Protein AF-A0A4Q3W5Z7-F1 (afdb_monomer)

pLDDT: mean 80.01, std 14.39, range [34.66, 97.81]

Nearest PDB structures (foldseek):
  5yma-assembly1_A  TM=2.406E-01  e=3.227E+00  Thermochaetoides thermophila DSM 1495

Sequence (310 aa):
MPLVKVLGYSYVTLSYRFAGIHWTEITRQVRFTHGTGQVDDPIEVNQILQEILSYLIESFKDVVKENRSIPFLMFVHGIHESSMFISNKVQHDPDAIFDLLPEQDIKDLPGVRRILKLIMEEILIESFDEEIDEQIKTKSLPNKYNVEALEELLYLGIQALQAVDQISKSAIFKKSIAFKSHRKNQLTSFTKSPYFQLIETISEDMATYSTHYYHDANDMLDGALKKTFGINLTEFLSALGMPLGSLIVPKQEYLREIATADMPIEKLELFSSGLTLSYSNKMPIELSFYKMQENNRLVYRPIIEFKDKF

Solvent-accessible surface area (backbone atoms only — not comparable to full-atom values): 17559 Å² total; per-residue (Å²): 123,55,68,46,66,52,96,83,31,52,43,74,48,86,44,73,75,54,44,72,56,56,46,47,50,49,32,50,51,50,36,70,78,74,45,74,46,77,43,53,53,56,67,60,40,50,49,52,39,52,52,49,33,50,52,30,50,52,53,38,51,50,55,47,64,77,55,61,46,71,27,44,50,36,30,46,48,22,38,40,50,28,48,51,55,52,51,52,39,46,75,78,44,41,78,81,38,63,86,66,46,58,70,66,51,63,72,40,43,68,56,50,50,51,37,43,50,51,52,51,56,61,59,35,75,59,72,54,94,73,80,91,45,75,66,41,56,59,62,20,46,96,41,74,67,58,51,52,54,48,32,47,44,48,38,33,40,53,54,32,51,52,33,51,52,48,48,52,48,38,70,75,39,70,54,30,46,33,39,39,29,49,99,90,47,70,58,41,78,47,66,32,83,77,46,47,63,56,54,51,53,52,53,54,51,56,57,55,60,65,66,76,57,52,63,64,51,50,54,52,47,30,52,51,34,33,74,74,70,69,36,45,57,69,58,55,62,58,69,59,75,64,66,77,45,62,64,76,41,55,63,71,57,50,53,58,70,65,57,78,60,99,58,64,65,70,58,53,52,58,57,46,54,66,27,47,44,36,62,90,76,57,71,60,67,74,55,47,64,77,49,74,81,44,87,86,50,67,86,49,84,67,38,47,51,65,54,78,85,126

Mean predicted aligned error: 8.51 Å

Structure (mmCIF, N/CA/C/O backbone):
data_AF-A0A4Q3W5Z7-F1
#
_entry.id   AF-A0A4Q3W5Z7-F1
#
loop_
_atom_site.group_PDB
_atom_site.id
_atom_site.type_symbol
_atom_site.label_atom_id
_atom_site.label_alt_id
_atom_site.label_comp_id
_atom_site.label_asym_id
_atom_site.label_entity_id
_atom_site.label_seq_id
_atom_site.pdbx_PDB_ins_code
_atom_site.Cartn_x
_atom_site.Cartn_y
_atom_site.Cartn_z
_atom_site.occupancy
_atom_site.B_iso_or_equiv
_atom_site.auth_seq_id
_atom_site.auth_comp_id
_atom_site.auth_asym_id
_atom_site.auth_atom_id
_atom_site.pdbx_PDB_model_num
ATOM 1 N N . MET A 1 1 ? 13.320 15.420 6.258 1.00 58.44 1 MET A N 1
ATOM 2 C CA . MET A 1 1 ? 13.035 15.427 4.807 1.00 58.44 1 MET A CA 1
ATOM 3 C C . MET A 1 1 ? 12.451 14.068 4.475 1.00 58.44 1 MET A C 1
ATOM 5 O O . MET A 1 1 ? 13.043 13.100 4.926 1.00 58.44 1 MET A O 1
ATOM 9 N N . PRO A 1 2 ? 11.314 13.995 3.770 1.00 84.81 2 PRO A N 1
ATOM 10 C CA . PRO A 1 2 ? 10.602 12.735 3.552 1.00 84.81 2 PRO A CA 1
ATOM 11 C C . 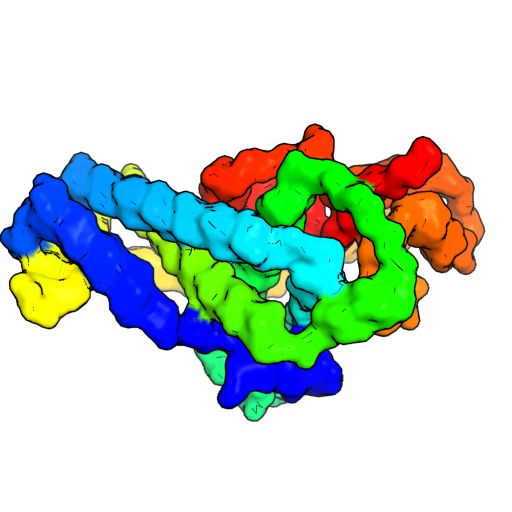PRO A 1 2 ? 11.276 11.806 2.539 1.00 84.81 2 PRO A C 1
ATOM 13 O O . PRO A 1 2 ? 11.054 10.609 2.573 1.00 84.81 2 PRO A O 1
ATOM 16 N N . LEU A 1 3 ? 12.130 12.328 1.657 1.00 91.00 3 LEU A N 1
ATOM 17 C CA . LEU A 1 3 ? 12.976 11.521 0.782 1.00 91.00 3 LEU A CA 1
ATOM 18 C C . LEU A 1 3 ? 14.365 11.361 1.412 1.00 91.00 3 LEU A C 1
ATOM 20 O O . LEU A 1 3 ? 15.022 12.360 1.713 1.00 91.00 3 LEU A O 1
ATOM 24 N N . VAL A 1 4 ? 14.825 10.121 1.552 1.00 91.38 4 VAL A N 1
ATOM 25 C CA . VAL A 1 4 ? 16.143 9.765 2.091 1.00 91.38 4 VAL A CA 1
ATOM 26 C C . VAL A 1 4 ? 16.915 8.870 1.122 1.00 91.38 4 VAL A C 1
ATOM 28 O O . VAL A 1 4 ? 16.348 8.271 0.203 1.00 91.38 4 VAL A O 1
ATOM 31 N N . LYS A 1 5 ? 18.236 8.806 1.313 1.00 91.12 5 LYS A N 1
ATOM 32 C CA . LYS A 1 5 ? 19.129 7.910 0.575 1.00 91.12 5 LYS A CA 1
ATOM 33 C C . LYS A 1 5 ? 19.622 6.802 1.495 1.00 91.12 5 LYS A C 1
ATOM 35 O O . LYS A 1 5 ? 20.316 7.083 2.464 1.00 91.12 5 LYS A O 1
ATOM 40 N N . VAL A 1 6 ? 19.306 5.559 1.151 1.00 86.56 6 VAL A N 1
ATOM 41 C CA . VAL A 1 6 ? 19.709 4.356 1.889 1.00 86.56 6 VAL A CA 1
ATOM 42 C C . VAL A 1 6 ? 20.629 3.556 0.983 1.00 86.56 6 VAL A C 1
ATOM 44 O O . VAL A 1 6 ? 20.184 3.025 -0.030 1.00 86.56 6 VAL A O 1
ATOM 47 N N . LEU A 1 7 ? 21.929 3.537 1.287 1.00 85.56 7 LEU A N 1
ATOM 48 C CA . LEU A 1 7 ? 22.944 2.878 0.448 1.00 85.56 7 LEU A CA 1
ATOM 49 C C . LEU A 1 7 ? 22.900 3.330 -1.033 1.00 85.56 7 LEU A C 1
ATOM 51 O O . LEU A 1 7 ? 23.088 2.537 -1.949 1.00 85.56 7 LEU A O 1
ATOM 55 N N . GLY A 1 8 ? 22.607 4.614 -1.276 1.00 84.00 8 GLY A N 1
ATOM 56 C CA . GLY A 1 8 ? 22.458 5.196 -2.620 1.00 84.00 8 GLY A CA 1
ATOM 57 C C . GLY A 1 8 ? 21.049 5.089 -3.224 1.00 84.00 8 GLY A C 1
ATOM 58 O O . GLY A 1 8 ? 20.716 5.840 -4.149 1.00 84.00 8 GLY A O 1
ATOM 59 N N . TYR A 1 9 ? 20.183 4.248 -2.657 1.00 86.75 9 TYR A N 1
ATOM 60 C CA . TYR A 1 9 ? 18.807 4.040 -3.103 1.00 86.75 9 TYR A CA 1
ATOM 61 C C . TYR A 1 9 ? 17.845 5.078 -2.527 1.00 86.75 9 TYR A C 1
ATOM 63 O O . TYR A 1 9 ? 17.984 5.502 -1.383 1.00 86.75 9 TYR A O 1
ATOM 71 N N . SER A 1 10 ? 16.882 5.524 -3.335 1.00 89.50 10 SER A N 1
ATOM 72 C CA . SER A 1 10 ? 15.870 6.494 -2.904 1.00 89.50 10 SER A CA 1
ATOM 73 C C . SER A 1 10 ? 14.776 5.803 -2.096 1.00 89.50 10 SER A C 1
ATOM 75 O O . SER A 1 10 ? 14.210 4.816 -2.551 1.00 89.50 10 SER A O 1
ATOM 77 N N . TYR A 1 11 ? 14.421 6.357 -0.943 1.00 90.81 11 TYR A N 1
ATOM 78 C CA . TYR A 1 11 ? 13.303 5.877 -0.136 1.00 90.81 11 TYR A CA 1
ATOM 79 C C . TYR A 1 11 ? 12.473 7.056 0.363 1.00 90.81 11 TYR A C 1
ATOM 81 O O . TYR A 1 11 ? 13.036 8.086 0.734 1.00 90.81 11 TYR A O 1
ATOM 89 N N . VAL A 1 12 ? 11.147 6.919 0.349 1.00 91.81 12 VAL A N 1
ATOM 90 C CA . VAL A 1 12 ? 10.237 7.914 0.927 1.00 91.81 12 VAL A CA 1
ATOM 91 C C . VAL A 1 12 ? 9.756 7.396 2.275 1.00 91.81 12 VAL A C 1
ATOM 93 O O . VAL A 1 12 ? 9.100 6.360 2.335 1.00 91.81 12 VAL A O 1
ATOM 96 N N . THR A 1 13 ? 10.114 8.105 3.342 1.00 89.69 13 THR A N 1
ATOM 97 C CA . THR A 1 13 ? 9.739 7.773 4.718 1.00 89.69 13 THR A CA 1
ATOM 98 C C . THR A 1 13 ? 8.267 8.045 4.962 1.00 89.69 13 THR A C 1
ATOM 100 O O . THR A 1 13 ? 7.723 9.039 4.467 1.00 89.69 13 THR A O 1
ATOM 103 N N . LEU A 1 14 ? 7.643 7.218 5.794 1.00 85.69 14 LEU A N 1
ATOM 104 C CA . LEU A 1 14 ? 6.257 7.406 6.195 1.00 85.69 14 LEU A CA 1
ATOM 105 C C . LEU A 1 14 ? 6.065 8.712 6.967 1.00 85.69 14 LEU A C 1
ATOM 107 O O . LEU A 1 14 ? 6.809 9.054 7.885 1.00 85.69 14 LEU A O 1
ATOM 111 N N . SER A 1 15 ? 5.018 9.442 6.593 1.00 85.31 15 SER A N 1
ATOM 112 C CA . SER A 1 15 ? 4.749 10.782 7.097 1.00 85.31 15 SER A CA 1
ATOM 113 C C . SER A 1 15 ? 3.334 10.862 7.643 1.00 85.31 15 SER A C 1
ATOM 115 O O . SER A 1 15 ? 2.352 10.853 6.906 1.00 85.31 15 SER A O 1
ATOM 117 N N . TYR A 1 16 ? 3.216 10.992 8.962 1.00 88.06 16 TYR A N 1
ATOM 118 C CA . TYR A 1 16 ? 1.920 11.107 9.639 1.00 88.06 16 TYR A CA 1
ATOM 119 C C . TYR A 1 16 ? 1.339 12.530 9.592 1.00 88.06 16 TYR A C 1
ATOM 121 O O . TYR A 1 16 ? 0.322 12.805 10.227 1.00 88.06 16 TYR A O 1
ATOM 129 N N . ARG A 1 17 ? 1.944 13.451 8.824 1.00 91.38 17 ARG A N 1
ATOM 130 C CA . ARG A 1 17 ? 1.451 14.834 8.680 1.00 91.38 17 ARG A CA 1
ATOM 131 C C . ARG A 1 17 ? 0.040 14.901 8.086 1.00 91.38 17 ARG A C 1
ATOM 133 O O . ARG A 1 17 ? -0.735 15.781 8.454 1.00 91.38 17 ARG A O 1
ATOM 140 N N . PHE A 1 18 ? -0.319 13.923 7.255 1.00 93.06 18 PHE A N 1
ATOM 141 C CA . PHE A 1 18 ? -1.640 13.798 6.636 1.00 93.06 18 PHE A CA 1
ATOM 142 C C . PHE A 1 18 ? -2.734 13.321 7.605 1.00 93.06 18 PHE A C 1
ATOM 144 O O . PHE A 1 18 ? -3.922 13.478 7.319 1.00 93.06 18 PHE A O 1
ATOM 151 N N . ALA A 1 19 ? -2.374 12.849 8.808 1.00 92.00 19 ALA A N 1
ATOM 152 C CA . ALA A 1 19 ? -3.353 12.507 9.840 1.00 92.00 19 ALA A CA 1
ATOM 153 C C . ALA A 1 19 ? -4.205 13.712 10.262 1.00 92.00 19 ALA A C 1
ATOM 155 O O . ALA A 1 19 ? -5.390 13.562 10.554 1.00 92.00 19 ALA A O 1
ATOM 156 N N . GLY A 1 20 ? -3.638 14.923 10.242 1.00 90.94 20 GLY A N 1
ATOM 157 C CA . GLY A 1 20 ? -4.387 16.148 10.531 1.00 90.94 20 GLY A CA 1
ATOM 158 C C . GLY A 1 20 ? -5.526 16.420 9.541 1.00 90.94 20 GLY A C 1
ATOM 159 O O . GLY A 1 20 ? -6.503 17.066 9.917 1.00 90.94 20 GLY A O 1
ATOM 160 N N . ILE A 1 21 ? -5.425 15.894 8.318 1.00 92.88 21 ILE A N 1
ATOM 161 C CA . ILE A 1 21 ? -6.411 16.058 7.248 1.00 92.88 21 ILE A CA 1
ATOM 162 C C . ILE A 1 21 ? -7.400 14.890 7.302 1.00 92.88 21 ILE A C 1
ATOM 164 O O . ILE A 1 21 ? -8.549 15.057 7.712 1.00 92.88 21 ILE A O 1
ATOM 168 N N . HIS A 1 22 ? -6.937 13.683 6.973 1.00 95.06 22 HIS A N 1
ATOM 169 C CA . HIS A 1 22 ? -7.823 12.536 6.779 1.00 95.06 22 HIS A CA 1
ATOM 170 C C . HIS A 1 22 ? -8.406 12.010 8.087 1.00 95.06 22 HIS A C 1
ATOM 172 O O . HIS A 1 22 ? -9.596 11.719 8.153 1.00 95.06 22 HIS A O 1
ATOM 178 N N . TRP A 1 23 ? -7.610 11.920 9.157 1.00 93.38 23 TRP A N 1
ATOM 179 C CA . TRP A 1 23 ? -8.108 11.367 10.420 1.00 93.38 23 TRP A CA 1
ATOM 180 C C . TRP A 1 23 ? -9.091 12.311 11.119 1.00 93.38 23 TRP A C 1
ATOM 182 O O . TRP A 1 23 ? -10.014 11.872 11.811 1.00 93.38 23 TRP A O 1
ATOM 192 N N . THR A 1 24 ? -8.936 13.619 10.906 1.00 92.88 24 THR A N 1
ATOM 193 C CA . THR A 1 24 ? -9.911 14.628 11.339 1.00 92.88 24 THR A CA 1
ATOM 194 C C . THR A 1 24 ? -11.244 14.446 10.619 1.00 92.88 24 THR A C 1
ATOM 196 O O . THR A 1 24 ? -12.291 14.466 11.269 1.00 92.88 24 THR A O 1
ATOM 199 N N . GLU A 1 25 ? -11.213 14.219 9.308 1.00 94.75 25 GLU A N 1
ATOM 200 C CA . GLU A 1 25 ? -12.413 14.001 8.502 1.00 94.75 25 GLU A CA 1
ATOM 201 C C . GLU A 1 25 ? -13.109 12.678 8.852 1.00 94.75 25 GLU A C 1
ATOM 203 O O . GLU A 1 25 ? -14.303 12.680 9.150 1.00 94.75 25 GLU A O 1
ATOM 208 N N . ILE A 1 26 ? -12.355 11.583 8.974 1.00 95.62 26 ILE A N 1
ATOM 209 C CA . ILE A 1 26 ? -12.849 10.294 9.485 1.00 95.62 26 ILE A CA 1
ATOM 210 C C . ILE A 1 26 ? -13.531 10.477 10.843 1.00 95.62 26 ILE A C 1
ATOM 212 O O . ILE A 1 26 ? -14.664 10.048 11.058 1.00 95.62 26 ILE A O 1
ATOM 216 N N . THR A 1 27 ? -12.863 11.167 11.772 1.00 94.81 27 THR A N 1
ATOM 217 C CA . THR A 1 27 ? -13.419 11.434 13.103 1.00 94.81 27 THR A CA 1
ATOM 218 C C . THR A 1 27 ? -14.734 12.209 13.008 1.00 94.81 27 THR A C 1
ATOM 220 O O . THR A 1 27 ? -15.664 11.941 13.771 1.00 94.81 27 THR A O 1
ATOM 223 N N . ARG A 1 28 ? -14.823 13.186 12.100 1.00 94.00 28 ARG A N 1
ATOM 224 C CA . ARG A 1 28 ? -16.029 13.989 11.880 1.00 94.00 28 ARG A CA 1
ATOM 225 C C . ARG A 1 28 ? -17.177 13.131 11.351 1.00 94.00 28 ARG A C 1
ATOM 227 O O . ARG A 1 28 ? -18.275 13.239 11.893 1.00 94.00 28 ARG A O 1
ATOM 234 N N . GLN A 1 29 ? -16.921 12.290 10.351 1.00 93.81 29 GLN A N 1
ATOM 235 C CA . GLN A 1 29 ? -17.917 11.397 9.752 1.00 93.81 29 GLN A CA 1
ATOM 236 C C . GLN A 1 29 ? -18.442 10.390 10.774 1.00 93.81 29 GLN A C 1
ATOM 238 O O . GLN A 1 29 ? -19.641 10.364 11.042 1.00 93.81 29 GLN A O 1
ATOM 243 N N . VAL A 1 30 ? -17.547 9.679 11.464 1.00 93.69 30 VAL A N 1
ATOM 244 C CA . VAL A 1 30 ? -17.935 8.694 12.484 1.00 93.69 30 VAL A CA 1
ATOM 245 C C . VAL A 1 30 ? -18.744 9.347 13.605 1.00 93.69 30 VAL A C 1
ATOM 247 O O . VAL A 1 30 ? -19.745 8.795 14.047 1.00 93.69 30 VAL A O 1
ATOM 250 N N . ARG A 1 31 ? -18.383 10.558 14.050 1.00 93.19 31 ARG A N 1
ATOM 251 C CA . ARG A 1 31 ? -19.180 11.281 15.059 1.00 93.19 31 ARG A CA 1
ATOM 252 C C . ARG A 1 31 ? -20.552 11.701 14.562 1.00 93.19 31 ARG A C 1
ATOM 254 O O . ARG A 1 31 ? -21.478 11.787 15.364 1.00 93.19 31 ARG A O 1
ATOM 261 N N . PHE A 1 32 ? -20.653 12.060 13.290 1.00 92.94 32 PHE A N 1
ATOM 262 C CA . PHE A 1 32 ? -21.916 12.465 12.699 1.00 92.94 32 PHE A CA 1
ATOM 263 C C . PHE A 1 32 ? -22.878 11.274 12.616 1.00 92.94 32 PHE A C 1
ATOM 265 O O . PHE A 1 32 ? -24.038 11.420 12.990 1.00 92.94 32 PHE A O 1
ATOM 272 N N . THR A 1 33 ? -22.380 10.104 12.210 1.00 94.06 33 THR A N 1
ATOM 273 C CA . THR A 1 33 ? -23.182 8.884 12.039 1.00 94.06 33 THR A CA 1
ATOM 274 C C . THR A 1 33 ? -23.459 8.160 13.363 1.00 94.06 33 THR A C 1
ATOM 276 O O . THR A 1 33 ? -24.598 7.786 13.629 1.00 94.06 33 THR A O 1
ATOM 279 N N . HIS A 1 34 ? -22.445 8.010 14.222 1.00 93.31 34 HIS A N 1
ATOM 280 C CA . HIS A 1 34 ? -22.482 7.164 15.430 1.00 93.31 34 HIS A CA 1
ATOM 281 C C . HIS A 1 34 ? -22.476 7.949 16.752 1.00 93.31 34 HIS A C 1
ATOM 283 O O . HIS A 1 34 ? -22.579 7.386 17.841 1.00 93.31 34 HIS A O 1
ATOM 289 N N . GLY A 1 35 ? -22.351 9.277 16.698 1.00 90.75 35 GLY A N 1
ATOM 290 C CA . GLY A 1 35 ? -22.285 10.123 17.885 1.00 90.75 35 GLY A CA 1
ATOM 291 C C . GLY A 1 35 ? -20.919 10.123 18.583 1.00 90.75 35 GLY A C 1
ATOM 292 O O . GLY A 1 35 ? -19.875 9.776 18.034 1.00 90.75 35 GLY A O 1
ATOM 293 N N . THR A 1 36 ? -20.905 10.600 19.828 1.00 91.62 36 THR A N 1
ATOM 294 C CA . THR A 1 36 ? -19.696 10.655 20.666 1.00 91.62 36 THR A CA 1
ATOM 295 C C . THR A 1 36 ? -19.806 9.669 21.814 1.00 91.62 36 THR A C 1
ATOM 297 O O . THR A 1 36 ? -20.876 9.545 22.401 1.00 91.62 36 THR A O 1
ATOM 300 N N . GLY A 1 37 ? -18.692 9.067 22.217 1.00 91.31 37 GLY A N 1
ATOM 301 C CA . GLY A 1 37 ? -18.661 8.083 23.291 1.00 91.31 37 GLY A CA 1
ATOM 302 C C . GLY A 1 37 ? -17.758 6.910 22.950 1.00 91.31 37 GLY A C 1
ATOM 303 O O . GLY A 1 37 ? -16.857 7.026 22.117 1.00 91.31 37 GLY A O 1
ATOM 304 N N . GLN A 1 38 ? -17.984 5.799 23.641 1.00 94.19 38 GLN A N 1
ATOM 305 C CA . GLN A 1 38 ? -17.362 4.524 23.318 1.00 94.19 38 GLN A CA 1
ATOM 306 C C . GLN A 1 38 ? -18.358 3.673 22.534 1.00 94.19 38 GLN A C 1
ATOM 308 O O . GLN A 1 38 ? -19.506 3.555 22.952 1.00 94.19 38 GLN A O 1
ATOM 313 N N . VAL A 1 39 ? -17.891 3.068 21.447 1.00 94.44 39 VAL A N 1
ATOM 314 C CA . VAL A 1 39 ? -18.642 2.109 20.635 1.00 94.44 39 VAL A CA 1
ATOM 315 C C . VAL A 1 39 ? -17.934 0.767 20.733 1.00 94.44 39 VAL A C 1
ATOM 317 O O . VAL A 1 39 ? -16.751 0.663 20.402 1.00 94.44 39 VAL A O 1
ATOM 320 N N . ASP A 1 40 ? -18.628 -0.251 21.234 1.00 94.06 40 ASP A N 1
ATOM 321 C CA . ASP A 1 40 ? -18.089 -1.607 21.374 1.00 94.06 40 ASP A CA 1
ATOM 322 C C . ASP A 1 40 ? -19.069 -2.722 20.976 1.00 94.06 40 ASP A C 1
ATOM 324 O O . ASP A 1 40 ? -18.745 -3.909 21.121 1.00 94.06 40 ASP A O 1
ATOM 328 N N . ASP A 1 41 ? -20.233 -2.354 20.433 1.00 94.88 41 ASP A N 1
ATOM 329 C CA . ASP A 1 41 ? -21.111 -3.300 19.760 1.00 94.88 41 ASP A CA 1
ATOM 330 C C . ASP A 1 41 ? -20.436 -3.803 18.468 1.00 94.88 41 ASP A C 1
ATOM 332 O O . ASP A 1 41 ? -20.028 -2.988 17.642 1.00 94.88 41 ASP A O 1
ATOM 336 N N . PRO A 1 42 ? -20.295 -5.124 18.251 1.00 93.69 42 PRO A N 1
ATOM 337 C CA . PRO A 1 42 ? -19.583 -5.648 17.087 1.00 93.69 42 PRO A CA 1
ATOM 338 C C . PRO A 1 42 ? -20.156 -5.235 15.730 1.00 93.69 42 PRO A C 1
ATOM 340 O O . PRO A 1 42 ? -19.392 -5.145 14.770 1.00 93.69 42 PRO A O 1
ATOM 343 N N . ILE A 1 43 ? -21.474 -5.032 15.622 1.00 94.38 43 ILE A N 1
ATOM 344 C CA . ILE A 1 43 ? -22.104 -4.640 14.356 1.00 94.38 43 ILE A CA 1
ATOM 345 C C . ILE A 1 43 ? -21.731 -3.191 14.062 1.00 94.38 43 ILE A C 1
ATOM 347 O O . ILE A 1 43 ? -21.254 -2.895 12.968 1.00 94.38 43 ILE A O 1
ATOM 351 N N . GLU A 1 44 ? -21.876 -2.320 15.057 1.00 95.62 44 GLU A N 1
ATOM 352 C CA . GLU A 1 44 ? -21.544 -0.903 14.929 1.00 95.62 44 GLU A CA 1
ATOM 353 C C . GLU A 1 44 ? -20.035 -0.672 14.732 1.00 95.62 44 GLU A C 1
ATOM 355 O O . GLU A 1 44 ? -19.630 0.094 13.863 1.00 95.62 44 GLU A O 1
ATOM 360 N N . VAL A 1 45 ? -19.178 -1.402 15.456 1.00 96.06 45 VAL A N 1
ATOM 361 C CA . VAL A 1 45 ? -17.715 -1.376 15.264 1.00 96.06 45 VAL A CA 1
ATOM 362 C C . VAL A 1 45 ? -17.339 -1.771 13.836 1.00 96.06 45 VAL A C 1
ATOM 364 O O . VAL A 1 45 ? -16.492 -1.119 13.228 1.00 96.06 45 VAL A O 1
ATOM 367 N N . ASN A 1 46 ? -17.957 -2.819 13.284 1.00 94.94 46 ASN A N 1
ATOM 368 C CA . ASN A 1 46 ? -17.684 -3.234 11.911 1.00 94.94 46 ASN A CA 1
ATOM 369 C C . ASN A 1 46 ? -18.192 -2.198 10.896 1.00 94.94 46 ASN A C 1
ATOM 371 O O . ASN A 1 46 ? -17.505 -1.940 9.917 1.00 94.94 46 ASN A O 1
ATOM 375 N N . GLN A 1 47 ? -19.343 -1.561 11.134 1.00 96.12 47 GLN A N 1
ATOM 376 C CA . GLN A 1 47 ? -19.820 -0.454 10.292 1.00 96.12 47 GLN A CA 1
ATOM 377 C C . GLN A 1 47 ? -18.812 0.700 10.268 1.00 96.12 47 GLN A C 1
ATOM 379 O O . GLN A 1 47 ? -18.376 1.088 9.188 1.00 96.12 47 GLN A O 1
ATOM 384 N N . ILE A 1 48 ? -18.344 1.151 11.437 1.00 96.81 48 ILE A N 1
ATOM 385 C CA . ILE A 1 48 ? -17.318 2.199 11.546 1.00 96.81 48 ILE A CA 1
ATOM 386 C C . ILE A 1 48 ? -16.047 1.806 10.783 1.00 96.81 48 ILE A C 1
ATOM 388 O O . ILE A 1 48 ? -15.493 2.614 10.043 1.00 96.81 48 ILE A O 1
ATOM 392 N N . LEU A 1 49 ? -15.574 0.566 10.933 1.00 96.50 49 LEU A N 1
ATOM 393 C CA . LEU A 1 49 ? -14.385 0.088 10.223 1.00 96.50 49 LEU A CA 1
ATOM 394 C C . LEU A 1 49 ? -14.555 0.106 8.697 1.00 96.50 49 LEU A C 1
ATOM 396 O O . LEU A 1 49 ? -13.625 0.484 7.985 1.00 96.50 49 LEU A O 1
ATOM 400 N N . GLN A 1 50 ? -15.728 -0.284 8.195 1.00 95.69 50 GLN A N 1
ATOM 401 C CA . GLN A 1 50 ? -16.042 -0.256 6.764 1.00 95.69 50 GLN A CA 1
ATOM 402 C C . GLN A 1 50 ? -16.151 1.180 6.236 1.00 95.69 50 GLN A C 1
ATOM 404 O O . GLN A 1 50 ? -15.665 1.458 5.141 1.00 95.69 50 GLN A O 1
ATOM 409 N N . GLU A 1 51 ? -16.728 2.104 7.011 1.00 96.50 51 GLU A N 1
ATOM 410 C CA . GLU A 1 51 ? -16.777 3.534 6.676 1.00 96.50 51 GLU A CA 1
ATOM 411 C C . GLU A 1 51 ? -15.372 4.143 6.605 1.00 96.50 51 GLU A C 1
ATOM 413 O O . GLU A 1 51 ? -15.037 4.803 5.621 1.00 96.50 51 GLU A O 1
ATOM 418 N N . ILE A 1 52 ? -14.522 3.858 7.600 1.00 97.00 52 ILE A N 1
ATOM 419 C CA . ILE A 1 52 ? -13.114 4.280 7.620 1.00 97.00 52 ILE A CA 1
ATOM 420 C C . ILE A 1 52 ? -12.391 3.766 6.377 1.00 97.00 52 ILE A C 1
ATOM 422 O O . ILE A 1 52 ? -11.743 4.540 5.675 1.00 97.00 52 ILE A O 1
ATOM 426 N N . LEU A 1 53 ? -12.499 2.466 6.094 1.00 96.50 53 LEU A N 1
ATOM 427 C CA . LEU A 1 53 ? -11.826 1.864 4.951 1.00 96.50 53 LEU A CA 1
ATOM 428 C C . LEU A 1 53 ? -12.322 2.454 3.626 1.00 96.50 53 LEU A C 1
ATOM 430 O O . LEU A 1 53 ? -11.505 2.776 2.768 1.00 96.50 53 LEU A O 1
ATOM 434 N N . SER A 1 54 ? -13.634 2.643 3.481 1.00 96.31 54 SER A N 1
ATOM 435 C CA . SER A 1 54 ? -14.226 3.247 2.283 1.00 96.31 54 SER A CA 1
ATOM 436 C C . SER A 1 54 ? -13.689 4.659 2.064 1.00 96.31 54 SER A C 1
ATOM 438 O O . SER A 1 54 ? -13.215 4.971 0.977 1.00 96.31 54 SER A O 1
ATOM 440 N N . TYR A 1 55 ? -13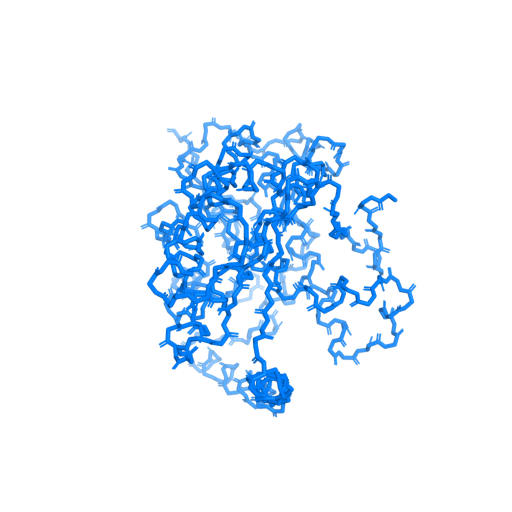.669 5.492 3.110 1.00 97.50 55 TYR A N 1
ATOM 441 C CA . TYR A 1 55 ? -13.106 6.839 3.029 1.00 97.50 55 TYR A CA 1
ATOM 442 C C . TYR A 1 55 ? -11.626 6.831 2.620 1.00 97.50 55 TYR A C 1
ATOM 444 O O . TYR A 1 55 ? -11.209 7.626 1.776 1.00 97.50 55 TYR A O 1
ATOM 452 N N . LEU A 1 56 ? -10.827 5.941 3.217 1.00 97.75 56 LEU A N 1
ATOM 453 C CA . LEU A 1 56 ? -9.396 5.843 2.936 1.00 97.75 56 LEU A CA 1
ATOM 454 C C . LEU A 1 56 ? -9.131 5.403 1.494 1.00 97.75 56 LEU A C 1
ATOM 456 O O . LEU A 1 56 ? -8.252 5.970 0.852 1.00 97.75 56 LEU A O 1
ATOM 460 N N . ILE A 1 57 ? -9.893 4.432 0.981 1.00 96.31 57 ILE A N 1
ATOM 461 C CA . ILE A 1 57 ? -9.759 3.969 -0.403 1.00 96.31 57 ILE A CA 1
ATOM 462 C C . ILE A 1 57 ? -10.189 5.060 -1.384 1.00 96.31 57 ILE A C 1
ATOM 464 O O . ILE A 1 57 ? -9.460 5.318 -2.336 1.00 96.31 57 ILE A O 1
ATOM 468 N N . GLU A 1 58 ? -11.321 5.731 -1.159 1.00 96.69 58 GLU A N 1
ATOM 469 C CA . GLU A 1 58 ? -11.762 6.809 -2.053 1.00 96.69 58 GLU A CA 1
ATOM 470 C C . GLU A 1 58 ? -10.769 7.978 -2.052 1.00 96.69 58 GLU A C 1
ATOM 472 O O . GLU A 1 58 ? -10.342 8.414 -3.116 1.00 96.69 58 GLU A O 1
ATOM 477 N N . SER A 1 59 ? -10.282 8.393 -0.876 1.00 97.81 59 SER A N 1
ATOM 478 C CA . SER A 1 59 ? -9.226 9.414 -0.780 1.00 97.81 59 SER A CA 1
ATOM 479 C C . SER A 1 59 ? -7.954 8.982 -1.518 1.00 97.81 59 SER A C 1
ATOM 481 O O . SER A 1 59 ? -7.313 9.786 -2.185 1.00 97.81 59 SER A O 1
ATOM 483 N N . PHE A 1 60 ? -7.580 7.702 -1.420 1.00 97.31 60 PHE A N 1
ATOM 484 C CA . PHE A 1 60 ? -6.414 7.163 -2.117 1.00 97.31 60 PHE A CA 1
ATOM 485 C C . PHE A 1 60 ? -6.588 7.253 -3.636 1.00 97.31 60 PHE A C 1
ATOM 487 O O . PHE A 1 60 ? -5.684 7.720 -4.328 1.00 97.31 60 PHE A O 1
ATOM 494 N N . LYS A 1 61 ? -7.755 6.855 -4.156 1.00 95.50 61 LYS A N 1
ATOM 495 C CA . LYS A 1 61 ? -8.079 6.968 -5.584 1.00 95.50 61 LYS A CA 1
ATOM 496 C C . LYS A 1 61 ? -8.044 8.413 -6.063 1.00 95.50 61 LYS A C 1
ATOM 498 O O . LYS A 1 61 ? -7.497 8.674 -7.132 1.00 95.50 61 LYS A O 1
ATOM 503 N N . ASP A 1 62 ? -8.594 9.339 -5.281 1.00 96.06 62 ASP A N 1
ATOM 504 C CA . ASP A 1 62 ? -8.611 10.760 -5.621 1.00 96.06 62 ASP A CA 1
ATOM 505 C C . ASP A 1 62 ? -7.185 11.311 -5.745 1.00 96.06 62 ASP A C 1
ATOM 507 O O . ASP A 1 62 ? -6.843 11.892 -6.776 1.00 96.06 62 ASP A O 1
ATOM 511 N N . VAL A 1 63 ? -6.306 11.018 -4.780 1.00 96.75 63 VAL A N 1
ATOM 512 C CA . VAL A 1 63 ? -4.894 11.438 -4.841 1.00 96.75 63 VAL A CA 1
ATOM 513 C C . VAL A 1 63 ? -4.170 10.802 -6.035 1.00 96.75 63 VAL A C 1
ATOM 515 O O . VAL A 1 63 ? -3.402 11.484 -6.721 1.00 96.75 63 VAL A O 1
ATOM 518 N N . VAL A 1 64 ? -4.420 9.520 -6.342 1.00 94.50 64 VAL A N 1
ATOM 519 C CA . VAL A 1 64 ? -3.859 8.879 -7.546 1.00 94.50 64 VAL A CA 1
ATOM 520 C C . VAL A 1 64 ? -4.342 9.584 -8.812 1.00 94.50 64 VAL A C 1
ATOM 522 O O . VAL A 1 64 ? -3.537 9.877 -9.695 1.00 94.50 64 VAL A O 1
ATOM 525 N N . LYS A 1 65 ? -5.642 9.872 -8.904 1.00 92.44 65 LYS A N 1
ATOM 526 C CA . LYS A 1 65 ? -6.270 10.515 -10.059 1.00 92.44 65 LYS A CA 1
ATOM 527 C C . LYS A 1 65 ? -5.732 11.925 -10.291 1.00 92.44 65 LYS A C 1
ATOM 529 O O . LYS A 1 65 ? -5.483 12.286 -11.439 1.00 92.44 65 LYS A O 1
ATOM 534 N N . GLU A 1 66 ? -5.526 12.701 -9.231 1.00 94.12 66 GLU A N 1
ATOM 535 C CA . GLU A 1 66 ? -4.965 14.055 -9.302 1.00 94.12 66 GLU A CA 1
ATOM 536 C C . GLU A 1 66 ? -3.505 14.072 -9.772 1.00 94.12 66 GLU A C 1
ATOM 538 O O . GLU A 1 66 ? -3.092 14.989 -10.482 1.00 94.12 66 GLU A O 1
ATOM 543 N N . ASN A 1 67 ? -2.728 13.043 -9.422 1.00 92.62 67 ASN A N 1
ATOM 544 C CA . ASN A 1 67 ? -1.300 12.938 -9.748 1.00 92.62 67 ASN A CA 1
ATOM 545 C C . ASN A 1 67 ? -1.021 12.008 -10.937 1.00 92.62 67 ASN A C 1
ATOM 547 O O . ASN A 1 67 ? 0.121 11.619 -11.204 1.00 92.62 67 ASN A O 1
ATOM 551 N N . ARG A 1 68 ? -2.069 11.633 -11.667 1.00 88.00 68 ARG A N 1
ATOM 552 C CA . ARG A 1 68 ? -2.009 10.617 -12.706 1.00 88.00 68 ARG A CA 1
ATOM 553 C C . ARG A 1 68 ? -1.209 11.091 -13.915 1.00 88.00 68 ARG A C 1
ATOM 555 O O . ARG A 1 68 ? -1.684 11.888 -14.717 1.00 88.00 68 ARG A O 1
ATOM 562 N N . SER A 1 69 ? -0.004 10.558 -14.072 1.00 86.88 69 SER A N 1
ATOM 563 C CA . SER A 1 69 ? 0.873 10.868 -15.203 1.00 86.88 69 SER A CA 1
ATOM 564 C C . SER A 1 69 ? 1.943 9.787 -1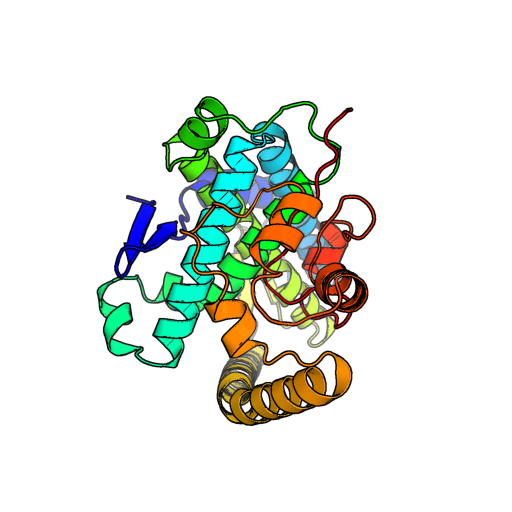5.373 1.00 86.88 69 SER A C 1
ATOM 566 O O . SER A 1 69 ? 2.280 9.102 -14.400 1.00 86.88 69 SER A O 1
ATOM 568 N N . ILE A 1 70 ? 2.515 9.647 -16.578 1.00 84.44 70 ILE A N 1
ATOM 569 C CA . ILE A 1 70 ? 3.658 8.742 -16.789 1.00 84.44 70 ILE A CA 1
ATOM 570 C C . ILE A 1 70 ? 4.841 9.104 -15.871 1.00 84.44 70 ILE A C 1
ATOM 572 O O . ILE A 1 70 ? 5.364 8.199 -15.217 1.00 84.44 70 ILE A O 1
ATOM 576 N N . PRO A 1 71 ? 5.255 10.383 -15.722 1.00 87.38 71 PRO A N 1
ATOM 577 C CA . PRO A 1 71 ? 6.339 10.742 -14.810 1.00 87.38 71 PRO A CA 1
ATOM 578 C C . PRO A 1 71 ? 6.107 10.295 -13.365 1.00 87.38 71 PRO A C 1
ATOM 580 O O . PRO A 1 71 ? 7.036 9.814 -12.717 1.00 87.38 71 PRO A O 1
ATOM 583 N N . PHE A 1 72 ? 4.881 10.433 -12.850 1.00 91.06 72 PHE A N 1
ATOM 584 C CA . PHE A 1 72 ? 4.561 9.987 -11.496 1.00 91.06 72 PHE A CA 1
ATOM 585 C C . PHE A 1 72 ? 4.584 8.458 -11.383 1.00 91.06 72 PHE A C 1
ATOM 587 O O . PHE A 1 72 ? 5.134 7.923 -10.422 1.00 91.06 72 PHE A O 1
ATOM 594 N N . LEU A 1 73 ? 4.079 7.743 -12.393 1.00 88.12 73 LEU A N 1
ATOM 595 C CA . LEU A 1 73 ? 4.163 6.284 -12.453 1.00 88.12 73 LEU A CA 1
ATOM 596 C C . LEU A 1 73 ? 5.618 5.794 -12.445 1.00 88.12 73 LEU A C 1
ATOM 598 O O . LEU A 1 73 ? 5.967 4.917 -11.656 1.00 88.12 73 LEU A O 1
ATOM 602 N N . MET A 1 74 ? 6.478 6.399 -13.270 1.00 84.88 74 MET A N 1
ATOM 603 C CA . MET A 1 74 ? 7.919 6.117 -13.320 1.00 84.88 74 MET A CA 1
ATOM 604 C C . MET A 1 74 ? 8.596 6.394 -11.976 1.00 84.88 74 MET A C 1
ATOM 606 O O . MET A 1 74 ? 9.404 5.587 -11.510 1.00 84.88 74 MET A O 1
ATOM 610 N N . PHE A 1 75 ? 8.235 7.502 -11.325 1.00 89.94 75 PHE A N 1
ATOM 611 C CA . PHE A 1 75 ? 8.727 7.842 -9.994 1.00 89.94 75 PHE A CA 1
ATOM 612 C C . PHE A 1 75 ? 8.359 6.765 -8.963 1.00 89.94 75 PHE A C 1
ATOM 614 O O . PHE A 1 75 ? 9.241 6.225 -8.293 1.00 89.94 75 PHE A O 1
ATOM 621 N N . VAL A 1 76 ? 7.072 6.414 -8.863 1.00 91.62 76 VAL A N 1
ATOM 622 C CA . VAL A 1 76 ? 6.561 5.391 -7.935 1.00 91.62 76 VAL A CA 1
ATOM 623 C C . VAL A 1 76 ? 7.224 4.043 -8.202 1.00 91.62 76 VAL A C 1
ATOM 625 O O . VAL A 1 76 ? 7.673 3.385 -7.262 1.00 91.62 76 VAL A O 1
ATOM 628 N N . HIS A 1 77 ? 7.356 3.662 -9.474 1.00 86.00 77 HIS A N 1
ATOM 629 C CA . HIS A 1 77 ? 8.055 2.449 -9.875 1.00 86.00 77 HIS A CA 1
ATOM 630 C C . HIS A 1 77 ? 9.525 2.474 -9.416 1.00 86.00 77 HIS A C 1
ATOM 632 O O . HIS A 1 77 ? 9.995 1.529 -8.791 1.00 86.00 77 HIS A O 1
ATOM 638 N N . GLY A 1 78 ? 10.254 3.575 -9.620 1.00 83.75 78 GLY A N 1
ATOM 639 C CA . GLY A 1 78 ? 11.634 3.722 -9.140 1.00 83.75 78 GLY A CA 1
ATOM 640 C C . GLY A 1 78 ? 11.784 3.604 -7.615 1.00 83.75 78 GLY A C 1
ATOM 641 O O . GLY A 1 78 ? 12.750 3.003 -7.130 1.00 83.75 78 GLY A O 1
ATOM 642 N N . ILE A 1 79 ? 10.821 4.126 -6.846 1.00 89.81 79 ILE A N 1
ATOM 643 C CA . ILE A 1 79 ? 10.785 3.961 -5.383 1.00 89.81 79 ILE A CA 1
ATOM 644 C C . ILE A 1 79 ? 10.447 2.515 -4.995 1.00 89.81 79 ILE A C 1
ATOM 646 O O . ILE A 1 79 ? 11.091 1.970 -4.098 1.00 89.81 79 ILE A O 1
ATOM 650 N N . HIS A 1 80 ? 9.506 1.861 -5.685 1.00 87.62 80 HIS A N 1
ATOM 651 C CA . HIS A 1 80 ? 9.194 0.441 -5.479 1.00 87.62 80 HIS A CA 1
ATOM 652 C C . HIS A 1 80 ? 10.439 -0.422 -5.657 1.00 87.62 80 HIS A C 1
ATOM 654 O O . HIS A 1 80 ? 10.792 -1.199 -4.768 1.00 87.62 80 HIS A O 1
ATOM 660 N N . GLU A 1 81 ? 11.152 -0.225 -6.757 1.00 80.12 81 GLU A N 1
ATOM 661 C CA . GLU A 1 81 ? 12.388 -0.937 -7.037 1.00 80.12 81 GLU A CA 1
ATOM 662 C C . GLU A 1 81 ? 13.430 -0.697 -5.941 1.00 80.12 81 GLU A C 1
ATOM 664 O O . GLU A 1 81 ? 13.950 -1.647 -5.360 1.00 80.12 81 GLU A O 1
ATOM 669 N N . SER A 1 82 ? 13.661 0.565 -5.568 1.00 85.19 82 SER A N 1
ATOM 670 C CA . SER A 1 82 ? 14.590 0.925 -4.487 1.00 85.19 82 SER A CA 1
ATOM 671 C C . SER A 1 82 ? 14.230 0.229 -3.168 1.00 85.19 82 SER A C 1
ATOM 673 O O . SER A 1 82 ? 15.100 -0.313 -2.486 1.00 85.19 82 SER A O 1
ATOM 675 N N . SER A 1 83 ? 12.939 0.178 -2.829 1.00 85.81 83 SER A N 1
ATOM 676 C CA . SER A 1 83 ? 12.447 -0.470 -1.609 1.00 85.81 83 SER A CA 1
ATOM 677 C C . SER A 1 83 ? 12.652 -1.991 -1.604 1.00 85.81 83 SER A C 1
ATOM 679 O O . SER A 1 83 ? 12.856 -2.573 -0.539 1.00 85.81 83 SER A O 1
ATOM 681 N N . MET A 1 84 ? 12.667 -2.645 -2.773 1.00 79.12 84 MET A N 1
ATOM 682 C CA . MET A 1 84 ? 13.000 -4.069 -2.893 1.00 79.12 84 MET A CA 1
ATOM 683 C C . MET A 1 84 ? 14.470 -4.327 -2.547 1.00 79.12 84 MET A C 1
ATOM 685 O O . MET A 1 84 ? 14.758 -5.246 -1.778 1.00 79.12 84 MET A O 1
ATOM 689 N N . PHE A 1 85 ? 15.392 -3.497 -3.047 1.00 79.38 85 PHE A N 1
ATOM 690 C CA . PHE A 1 85 ? 16.816 -3.609 -2.709 1.00 79.38 85 PHE A CA 1
ATOM 691 C C . PHE A 1 85 ? 17.070 -3.356 -1.226 1.00 79.38 85 PHE A C 1
ATOM 693 O O . PHE A 1 85 ? 17.776 -4.134 -0.586 1.00 79.38 85 PHE A O 1
ATOM 700 N N . ILE A 1 86 ? 16.447 -2.317 -0.663 1.00 83.50 86 ILE A N 1
ATOM 701 C CA . ILE A 1 86 ? 16.531 -2.024 0.773 1.00 83.50 86 ILE A CA 1
ATOM 702 C C . ILE A 1 86 ? 15.995 -3.210 1.583 1.00 83.50 86 ILE A C 1
ATOM 704 O O . ILE A 1 86 ? 16.658 -3.666 2.507 1.00 83.50 86 ILE A O 1
ATOM 708 N N . SER A 1 87 ? 14.846 -3.776 1.202 1.00 82.12 87 SER A N 1
ATOM 709 C CA . SER A 1 87 ? 14.255 -4.922 1.902 1.00 82.12 87 SER A CA 1
ATOM 710 C C . SER A 1 87 ? 15.133 -6.168 1.858 1.00 82.12 87 SER A C 1
ATOM 712 O O . SER A 1 87 ? 15.199 -6.886 2.850 1.00 82.12 87 SER A O 1
ATOM 714 N N . ASN A 1 88 ? 15.797 -6.427 0.731 1.00 75.94 88 ASN A N 1
ATOM 715 C CA . ASN A 1 88 ? 16.751 -7.526 0.610 1.00 75.94 88 ASN A CA 1
ATOM 716 C C . ASN A 1 88 ? 17.959 -7.296 1.539 1.00 75.94 88 ASN A C 1
ATOM 718 O O . ASN A 1 88 ? 18.381 -8.206 2.253 1.00 75.94 88 ASN A O 1
ATOM 722 N N . LYS A 1 89 ? 18.463 -6.056 1.608 1.00 79.94 89 LYS A N 1
ATOM 723 C CA . LYS A 1 89 ? 19.544 -5.690 2.530 1.00 79.94 89 LYS A CA 1
ATOM 724 C C . LYS A 1 89 ? 19.149 -5.835 3.995 1.00 79.94 89 LYS A C 1
ATOM 726 O O . LYS A 1 89 ? 19.915 -6.433 4.730 1.00 79.94 89 LYS A O 1
ATOM 731 N N . VAL A 1 90 ? 17.947 -5.417 4.393 1.00 80.69 90 VAL A N 1
ATOM 732 C CA . VAL A 1 90 ? 17.435 -5.634 5.762 1.00 80.69 90 VAL A CA 1
ATOM 733 C C . VAL A 1 90 ? 17.462 -7.118 6.155 1.00 80.69 90 VAL A C 1
ATOM 735 O O . VAL A 1 90 ? 17.737 -7.436 7.305 1.00 80.69 90 VAL A O 1
ATOM 738 N N . GLN A 1 91 ? 17.193 -8.031 5.215 1.00 72.25 91 GLN A N 1
ATOM 739 C CA . GLN A 1 91 ? 17.174 -9.472 5.489 1.00 72.25 91 GLN A CA 1
ATOM 740 C C . GLN A 1 91 ? 18.572 -10.094 5.624 1.00 72.25 91 GLN A C 1
ATOM 742 O O . GLN A 1 91 ? 18.747 -10.998 6.434 1.00 72.25 91 GLN A O 1
ATOM 747 N N . HIS A 1 92 ? 19.552 -9.636 4.840 1.00 72.19 92 HIS A N 1
ATOM 748 C CA . HIS A 1 92 ? 20.887 -10.252 4.782 1.00 72.19 92 HIS A CA 1
ATOM 749 C C . HIS A 1 92 ? 21.955 -9.508 5.593 1.00 72.19 92 HIS A C 1
ATOM 751 O O . HIS A 1 92 ? 22.957 -10.106 5.972 1.00 72.19 92 HIS A O 1
ATOM 757 N N . ASP A 1 93 ? 21.762 -8.211 5.818 1.00 79.00 93 ASP A N 1
ATOM 758 C CA . ASP A 1 93 ? 22.680 -7.315 6.523 1.00 79.00 93 ASP A CA 1
ATOM 759 C C . ASP A 1 93 ? 21.877 -6.229 7.274 1.00 79.00 93 ASP A C 1
ATOM 761 O O . ASP A 1 93 ? 21.868 -5.055 6.882 1.00 79.00 93 ASP A O 1
ATOM 765 N N . PRO A 1 94 ? 21.104 -6.626 8.305 1.00 78.50 94 PRO A N 1
ATOM 766 C CA . PRO A 1 94 ? 20.210 -5.726 9.031 1.00 78.50 94 PRO A CA 1
ATOM 767 C C . PRO A 1 94 ? 20.936 -4.520 9.636 1.00 78.50 94 PRO A C 1
ATOM 769 O O . PRO A 1 94 ? 20.443 -3.392 9.539 1.00 78.50 94 PRO A O 1
ATOM 772 N N . ASP A 1 95 ? 22.117 -4.744 10.218 1.00 83.69 95 ASP A N 1
ATOM 773 C CA . ASP A 1 95 ? 22.900 -3.719 10.918 1.00 83.69 95 ASP A CA 1
ATOM 774 C C . ASP A 1 95 ? 23.283 -2.558 9.986 1.00 83.69 95 ASP A C 1
ATOM 776 O O . ASP A 1 95 ? 23.291 -1.402 10.405 1.00 83.69 95 ASP A O 1
ATOM 780 N N . ALA A 1 96 ? 23.496 -2.828 8.692 1.00 82.06 96 ALA A N 1
ATOM 781 C CA . ALA A 1 96 ? 23.785 -1.797 7.696 1.00 82.06 96 ALA A CA 1
ATOM 782 C C . ALA A 1 96 ? 22.599 -0.858 7.392 1.00 82.06 96 ALA A C 1
ATOM 784 O O . ALA A 1 96 ? 22.796 0.180 6.755 1.00 82.06 96 ALA A O 1
ATOM 785 N N . ILE A 1 97 ? 21.371 -1.209 7.798 1.00 84.50 97 ILE A N 1
ATOM 786 C CA . ILE A 1 97 ? 20.151 -0.435 7.514 1.00 84.50 97 ILE A CA 1
ATOM 787 C C . ILE A 1 97 ? 19.591 0.262 8.756 1.00 84.50 97 ILE A C 1
ATOM 789 O O . ILE A 1 97 ? 19.031 1.352 8.616 1.00 84.50 97 ILE A O 1
ATOM 793 N N . PHE A 1 98 ? 19.748 -0.316 9.951 1.00 83.25 98 PHE A N 1
ATOM 794 C CA . PHE A 1 98 ? 19.158 0.220 11.188 1.00 83.25 98 PHE A CA 1
ATOM 795 C C . PHE A 1 98 ? 19.598 1.657 11.520 1.00 83.25 98 PHE A C 1
ATOM 797 O O . PHE A 1 98 ? 18.808 2.412 12.081 1.00 83.25 98 PHE A O 1
ATOM 804 N N . ASP A 1 99 ? 20.795 2.071 11.095 1.00 84.38 99 ASP A N 1
ATOM 805 C CA . ASP A 1 99 ? 21.284 3.448 11.269 1.00 84.38 99 ASP A CA 1
ATOM 806 C C . ASP A 1 99 ? 20.809 4.422 10.170 1.00 84.38 99 ASP A C 1
ATOM 808 O O . ASP A 1 99 ? 20.963 5.640 10.293 1.00 84.38 99 ASP A O 1
ATOM 812 N N . LEU A 1 100 ? 20.247 3.909 9.071 1.00 87.00 100 LEU A N 1
ATOM 813 C CA . LEU A 1 100 ? 19.880 4.689 7.883 1.00 87.00 100 LEU A CA 1
ATOM 814 C C . LEU A 1 100 ? 18.379 4.979 7.780 1.00 87.00 100 LEU A C 1
ATOM 816 O O . LEU A 1 100 ? 17.988 5.901 7.059 1.00 87.00 100 LEU A O 1
ATOM 820 N N . LEU A 1 101 ? 17.541 4.202 8.469 1.00 87.19 101 LEU A N 1
ATOM 821 C CA . LEU A 1 101 ? 16.089 4.356 8.477 1.00 87.19 101 LEU A CA 1
ATOM 822 C C . LEU A 1 101 ? 15.524 4.282 9.899 1.00 87.19 101 LEU A C 1
ATOM 824 O O . LEU A 1 101 ? 15.998 3.483 10.703 1.00 87.19 101 LEU A O 1
ATOM 828 N N . PRO A 1 102 ? 14.466 5.053 10.209 1.00 87.81 102 PRO A N 1
ATOM 829 C CA . PRO A 1 10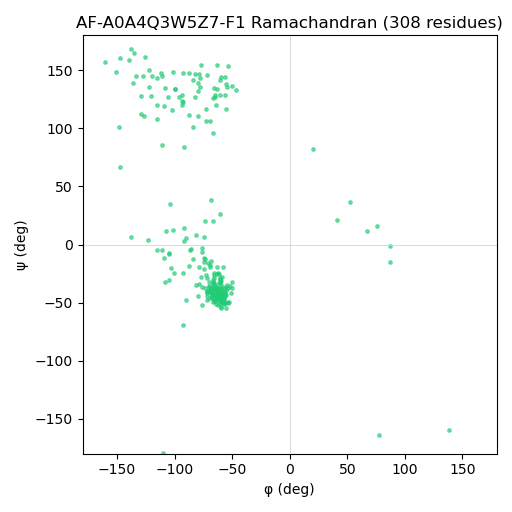2 ? 13.718 4.869 11.446 1.00 87.81 102 PRO A CA 1
ATOM 830 C C . PRO A 1 102 ? 13.189 3.435 11.578 1.00 87.81 102 PRO A C 1
ATOM 832 O O . PRO A 1 102 ? 12.736 2.837 10.603 1.00 87.81 102 PRO A O 1
ATOM 835 N N . GLU A 1 103 ? 13.157 2.907 12.803 1.00 85.31 103 GLU A N 1
ATOM 836 C CA . GLU A 1 103 ? 12.666 1.549 13.085 1.00 85.31 103 GLU A CA 1
ATOM 837 C C . GLU A 1 103 ? 11.249 1.310 12.532 1.00 85.31 103 GLU A C 1
ATOM 839 O O . GLU A 1 103 ? 10.951 0.240 12.004 1.00 85.31 103 GLU A O 1
ATOM 844 N N . GLN A 1 104 ? 10.382 2.325 12.604 1.00 84.75 104 GLN A N 1
ATOM 845 C CA . GLN A 1 104 ? 9.025 2.243 12.066 1.00 84.75 104 GLN A CA 1
ATOM 846 C C . GLN A 1 104 ? 9.015 2.054 10.542 1.00 84.75 104 GLN A C 1
ATOM 848 O O . GLN A 1 104 ? 8.261 1.225 10.045 1.00 84.75 104 GLN A O 1
ATOM 853 N N . ASP A 1 105 ? 9.876 2.761 9.805 1.00 87.75 105 ASP A N 1
ATOM 854 C CA . ASP A 1 105 ? 9.998 2.601 8.351 1.00 87.75 105 ASP A CA 1
ATOM 855 C C . ASP A 1 105 ? 10.508 1.204 7.977 1.00 87.75 105 ASP A C 1
ATOM 857 O O . ASP A 1 105 ? 10.050 0.623 6.995 1.00 87.75 105 ASP A O 1
ATOM 861 N N . ILE A 1 106 ? 11.411 0.627 8.778 1.00 85.69 106 ILE A N 1
ATOM 862 C CA . ILE A 1 106 ? 11.885 -0.751 8.584 1.00 85.69 106 ILE A CA 1
ATOM 863 C C . ILE A 1 106 ? 10.735 -1.746 8.801 1.00 85.69 106 ILE A C 1
ATOM 865 O O . ILE A 1 106 ? 10.532 -2.639 7.975 1.00 85.69 106 ILE A O 1
ATOM 869 N N . LYS A 1 107 ? 9.950 -1.575 9.875 1.00 84.06 107 LYS A N 1
ATOM 870 C CA . LYS A 1 107 ? 8.777 -2.418 10.177 1.00 84.06 107 LYS A CA 1
ATOM 871 C C . LYS A 1 107 ? 7.703 -2.330 9.096 1.00 84.06 107 LYS A C 1
ATOM 873 O O . LYS A 1 107 ? 7.125 -3.350 8.721 1.00 84.06 107 LYS A O 1
ATOM 878 N N . ASP A 1 108 ? 7.462 -1.134 8.571 1.00 85.88 108 ASP A N 1
ATOM 879 C CA . ASP A 1 108 ? 6.418 -0.889 7.578 1.00 85.88 108 ASP A CA 1
ATOM 880 C C . ASP A 1 108 ? 6.876 -1.127 6.132 1.00 85.88 108 ASP A C 1
ATOM 882 O O . ASP A 1 108 ? 6.048 -1.095 5.220 1.00 85.88 108 ASP A O 1
ATOM 886 N N . LEU A 1 109 ? 8.156 -1.433 5.890 1.00 85.75 109 LEU A N 1
ATOM 887 C CA . LEU A 1 109 ? 8.715 -1.651 4.552 1.00 85.75 109 LEU A CA 1
ATOM 888 C C . LEU A 1 109 ? 7.913 -2.656 3.692 1.00 85.75 109 LEU A C 1
ATOM 890 O O . LEU A 1 109 ? 7.679 -2.374 2.509 1.00 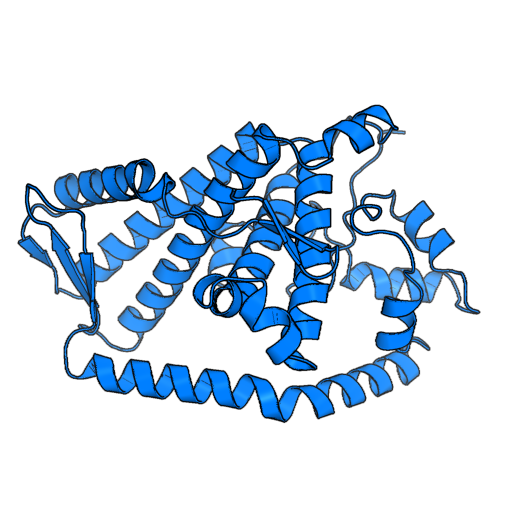85.75 109 LEU A O 1
ATOM 894 N N . PRO A 1 110 ? 7.414 -3.795 4.227 1.00 83.00 110 PRO A N 1
ATOM 895 C CA . PRO A 1 110 ? 6.523 -4.679 3.473 1.00 83.00 110 PRO A CA 1
ATOM 896 C C . PRO A 1 110 ? 5.188 -4.015 3.103 1.00 83.00 110 PRO A C 1
ATOM 898 O O . PRO A 1 110 ? 4.668 -4.255 2.013 1.00 83.00 110 PRO A O 1
ATOM 901 N N . GLY A 1 111 ? 4.632 -3.188 3.992 1.00 86.00 111 GLY A N 1
ATOM 902 C CA . GLY A 1 111 ? 3.418 -2.405 3.756 1.00 86.00 111 GLY A CA 1
ATOM 903 C C . GLY A 1 111 ? 3.629 -1.345 2.678 1.00 86.00 111 GLY A C 1
ATOM 904 O O . GLY A 1 111 ? 2.875 -1.308 1.709 1.00 86.00 111 GLY A O 1
ATOM 905 N N . VAL A 1 112 ? 4.711 -0.569 2.776 1.00 90.00 112 VAL A N 1
ATOM 906 C CA . VAL A 1 112 ? 5.119 0.438 1.782 1.00 90.00 112 VAL A CA 1
ATOM 907 C C . VAL A 1 112 ? 5.241 -0.184 0.393 1.00 90.00 112 VAL A C 1
ATOM 909 O O . VAL A 1 112 ? 4.618 0.292 -0.554 1.00 90.00 112 VAL A O 1
ATOM 912 N N . ARG A 1 113 ? 5.955 -1.309 0.266 1.00 86.38 113 ARG A N 1
ATOM 913 C CA . ARG A 1 113 ? 6.077 -2.051 -1.000 1.00 86.38 113 ARG A CA 1
ATOM 914 C C . ARG A 1 113 ? 4.727 -2.456 -1.587 1.00 86.38 113 ARG A C 1
ATOM 916 O O . ARG A 1 113 ? 4.529 -2.347 -2.796 1.00 86.38 113 ARG A O 1
ATOM 923 N N . ARG A 1 114 ? 3.804 -2.940 -0.751 1.00 86.00 114 ARG A N 1
ATOM 924 C CA . ARG A 1 114 ? 2.449 -3.304 -1.194 1.00 86.00 114 ARG A CA 1
ATOM 925 C C . ARG A 1 114 ? 1.707 -2.078 -1.706 1.00 86.00 114 ARG A C 1
ATOM 927 O O . ARG A 1 114 ? 1.139 -2.143 -2.788 1.00 86.00 114 ARG A O 1
ATOM 934 N N . ILE A 1 115 ? 1.762 -0.965 -0.982 1.00 92.50 115 ILE A N 1
ATOM 935 C CA . ILE A 1 115 ? 1.073 0.270 -1.366 1.00 92.50 115 ILE A CA 1
ATOM 936 C C . ILE A 1 115 ? 1.631 0.828 -2.672 1.00 92.50 115 ILE A C 1
ATOM 938 O O . ILE A 1 115 ? 0.854 1.172 -3.550 1.00 92.50 115 ILE A O 1
ATOM 942 N N . LEU A 1 116 ? 2.952 0.834 -2.863 1.00 91.75 116 LEU A N 1
ATOM 943 C CA . LEU A 1 116 ? 3.562 1.258 -4.127 1.00 91.75 116 LEU A CA 1
ATOM 944 C C . LEU A 1 116 ? 3.008 0.467 -5.322 1.00 91.75 116 LEU A C 1
ATOM 946 O O . LEU A 1 116 ? 2.728 1.049 -6.367 1.00 91.75 116 LEU A O 1
ATOM 950 N N . LYS A 1 117 ? 2.768 -0.841 -5.159 1.00 86.50 117 LYS A N 1
ATOM 951 C CA . LYS A 1 117 ? 2.093 -1.651 -6.186 1.00 86.50 117 LYS A CA 1
ATOM 952 C C . LYS A 1 117 ? 0.645 -1.240 -6.412 1.00 86.50 117 LYS A C 1
ATOM 954 O O . LYS A 1 117 ? 0.234 -1.148 -7.560 1.00 86.50 117 LYS A O 1
ATOM 959 N N . LEU A 1 118 ? -0.104 -0.966 -5.348 1.00 89.44 118 LEU A N 1
ATOM 960 C CA . LEU A 1 118 ? -1.484 -0.484 -5.451 1.00 89.44 118 LEU A CA 1
ATOM 961 C C . LEU A 1 118 ? -1.570 0.847 -6.201 1.00 89.44 118 LEU A C 1
ATOM 963 O O . LEU A 1 118 ? -2.459 1.019 -7.025 1.00 89.44 118 LEU A O 1
ATOM 967 N N . ILE A 1 119 ? -0.622 1.758 -5.963 1.00 92.12 119 ILE A N 1
ATOM 968 C CA . ILE A 1 119 ? -0.530 3.022 -6.701 1.00 92.12 119 ILE A CA 1
ATOM 969 C C . ILE A 1 119 ? -0.328 2.731 -8.193 1.00 92.12 119 ILE A C 1
ATOM 971 O O . ILE A 1 119 ? -1.060 3.262 -9.021 1.00 92.12 119 ILE A O 1
ATOM 975 N N . MET A 1 120 ? 0.621 1.857 -8.549 1.00 87.62 120 MET A N 1
ATOM 976 C CA . MET A 1 120 ? 0.861 1.480 -9.950 1.00 87.62 120 MET A CA 1
ATOM 977 C C . MET A 1 120 ? -0.372 0.820 -10.590 1.00 87.62 120 MET A C 1
ATOM 979 O O . MET A 1 120 ? -0.748 1.184 -11.702 1.00 87.62 120 MET A O 1
ATOM 983 N N . GLU A 1 121 ? -1.038 -0.102 -9.886 1.00 84.81 121 GLU A N 1
ATOM 984 C CA . GLU A 1 121 ? -2.294 -0.722 -10.330 1.00 84.81 121 GLU A CA 1
ATOM 985 C C . GLU A 1 121 ? -3.378 0.328 -10.589 1.00 84.81 121 GLU A C 1
ATOM 987 O O . GLU A 1 121 ? -4.020 0.298 -11.639 1.00 84.81 121 GLU A O 1
ATOM 992 N N . GLU A 1 122 ? -3.573 1.270 -9.670 1.00 87.38 122 GLU A N 1
ATOM 993 C CA . GLU A 1 122 ? -4.609 2.298 -9.776 1.00 87.38 122 GLU A CA 1
ATOM 994 C C . GLU A 1 122 ? -4.303 3.320 -10.878 1.00 87.38 122 GLU A C 1
ATOM 996 O O . GLU A 1 122 ? -5.191 3.727 -11.621 1.00 87.38 122 GLU A O 1
ATOM 1001 N N . ILE A 1 123 ? -3.036 3.667 -11.096 1.00 87.12 123 ILE A N 1
ATOM 1002 C CA . ILE A 1 123 ? -2.644 4.552 -12.198 1.00 87.12 123 ILE A CA 1
ATOM 1003 C C . ILE A 1 123 ? -2.973 3.921 -13.570 1.00 87.12 123 ILE A C 1
ATOM 1005 O O . ILE A 1 123 ? -3.442 4.609 -14.486 1.00 87.12 123 ILE A O 1
ATOM 1009 N N . LEU A 1 124 ? -2.801 2.601 -13.703 1.00 77.44 124 LEU A N 1
ATOM 1010 C CA . LEU A 1 124 ? -3.025 1.839 -14.938 1.00 77.44 124 LEU A CA 1
ATOM 1011 C C . LEU A 1 124 ? -4.515 1.641 -15.302 1.00 77.44 124 LEU A C 1
ATOM 1013 O O . LEU A 1 124 ? -4.835 0.716 -16.040 1.00 77.44 124 LEU A O 1
ATOM 1017 N N . ILE A 1 125 ? -5.464 2.451 -14.794 1.00 60.09 125 ILE A N 1
ATOM 1018 C CA . ILE A 1 125 ? -6.902 2.402 -15.187 1.00 60.09 125 ILE A CA 1
ATOM 1019 C C . ILE A 1 125 ? -7.129 2.739 -16.678 1.00 60.09 125 ILE A C 1
ATOM 1021 O O . ILE A 1 125 ? -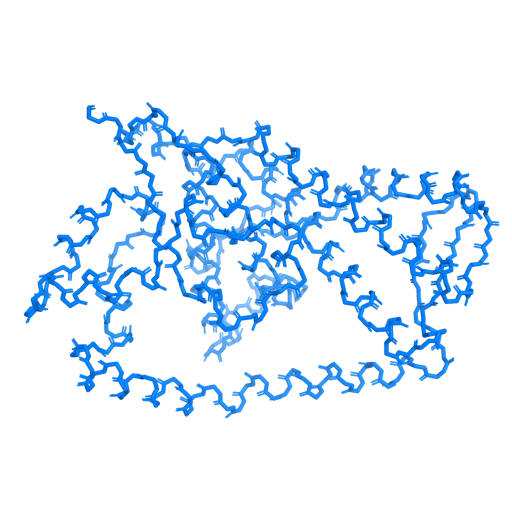8.168 2.394 -17.221 1.00 60.09 125 ILE A O 1
ATOM 1025 N N . GLU A 1 126 ? -6.206 3.394 -17.379 1.00 60.47 126 GLU A N 1
ATOM 1026 C CA . GLU A 1 126 ? -6.398 3.836 -18.774 1.00 60.47 126 GLU A CA 1
ATOM 1027 C C . GLU A 1 126 ? -5.064 3.790 -19.517 1.00 60.47 126 GLU A C 1
ATOM 1029 O O . GLU A 1 126 ? -3.997 3.774 -18.901 1.00 60.47 126 GLU A O 1
ATOM 1034 N N . SER A 1 127 ? -5.134 3.759 -20.846 1.00 62.38 127 SER A N 1
ATOM 1035 C CA . SER A 1 127 ? -3.975 3.969 -21.711 1.00 62.38 127 SER A CA 1
ATOM 1036 C C . SER A 1 127 ? -3.456 5.396 -21.559 1.00 62.38 127 SER A C 1
ATOM 1038 O O . SER A 1 127 ? -4.247 6.336 -21.600 1.00 62.38 127 SER A O 1
ATOM 1040 N N . PHE A 1 128 ? -2.141 5.552 -21.439 1.00 68.81 128 PHE A N 1
ATOM 1041 C CA . PHE A 1 128 ? -1.501 6.854 -21.579 1.00 68.81 128 PHE A CA 1
ATOM 1042 C C . PHE A 1 128 ? -1.348 7.203 -23.058 1.00 68.81 128 PHE A C 1
ATOM 1044 O O . PHE A 1 128 ? -1.003 6.339 -23.856 1.00 68.81 128 PHE A O 1
ATOM 1051 N N . ASP A 1 129 ? -1.606 8.461 -23.409 1.00 65.31 129 ASP A N 1
ATOM 1052 C CA . ASP A 1 129 ? -1.418 8.987 -24.769 1.00 65.31 129 ASP A CA 1
ATOM 1053 C C . ASP A 1 129 ? -0.011 9.602 -24.976 1.00 65.31 129 ASP A C 1
ATOM 1055 O O . ASP A 1 129 ? 0.262 10.169 -26.031 1.00 65.31 129 ASP A O 1
ATOM 1059 N N . GLU A 1 130 ? 0.867 9.545 -23.969 1.00 68.44 130 GLU A N 1
ATOM 1060 C CA . GLU A 1 130 ? 2.177 10.214 -23.949 1.00 68.44 130 GLU A CA 1
ATOM 1061 C C . GLU A 1 130 ? 3.312 9.234 -24.303 1.00 68.44 130 GLU A C 1
ATOM 1063 O O . GLU A 1 130 ? 3.388 8.148 -23.732 1.00 68.44 130 GLU A O 1
ATOM 1068 N N . GLU A 1 131 ? 4.230 9.634 -25.191 1.00 71.81 131 GLU A N 1
ATOM 1069 C CA . GLU A 1 131 ? 5.478 8.898 -25.447 1.00 71.81 131 GLU A CA 1
ATOM 1070 C C . GLU A 1 131 ? 6.523 9.180 -24.353 1.00 71.81 131 GLU A C 1
ATOM 1072 O O . GLU A 1 131 ? 6.615 10.289 -23.817 1.00 71.81 131 GLU A O 1
ATOM 1077 N N . ILE A 1 132 ? 7.355 8.184 -24.033 1.00 74.00 132 ILE A N 1
ATOM 1078 C CA . ILE A 1 132 ? 8.420 8.329 -23.031 1.00 74.00 132 ILE A CA 1
ATOM 1079 C C . ILE A 1 132 ? 9.664 8.950 -23.668 1.00 74.00 132 ILE A C 1
ATOM 1081 O O . ILE A 1 132 ? 10.479 8.265 -24.283 1.00 74.00 132 ILE A O 1
ATOM 1085 N N . ASP A 1 133 ? 9.852 10.248 -23.445 1.00 77.69 133 ASP A N 1
ATOM 1086 C CA . ASP A 1 133 ? 11.044 10.993 -23.852 1.00 77.69 133 ASP A CA 1
ATOM 1087 C C . ASP A 1 133 ? 11.922 11.424 -22.652 1.00 77.69 133 ASP A C 1
ATOM 1089 O O . ASP A 1 133 ? 11.636 11.152 -21.480 1.00 77.69 133 ASP A O 1
ATOM 1093 N N . GLU A 1 134 ? 13.031 12.119 -22.926 1.00 78.62 134 GLU A N 1
ATOM 1094 C CA . GLU A 1 134 ? 13.925 12.640 -21.879 1.00 78.62 134 GLU A CA 1
ATOM 1095 C C . GLU A 1 134 ? 13.254 13.685 -20.965 1.00 78.62 134 GLU A C 1
ATOM 1097 O O . GLU A 1 134 ? 13.641 13.844 -19.800 1.00 78.62 134 GLU A O 1
ATOM 1102 N N . GLN A 1 135 ? 12.220 14.383 -21.444 1.00 81.50 135 GLN A N 1
ATOM 1103 C CA . GLN A 1 135 ? 11.468 15.338 -20.634 1.00 81.50 135 GLN A CA 1
ATOM 1104 C C . GLN A 1 135 ? 10.600 14.607 -19.601 1.00 81.50 135 GLN A C 1
ATOM 1106 O O . GLN A 1 135 ? 10.586 14.998 -18.428 1.00 81.50 135 GLN A O 1
ATOM 1111 N N . ILE A 1 136 ? 9.913 13.538 -20.007 1.00 81.38 136 ILE A N 1
ATOM 1112 C CA . ILE A 1 136 ? 9.143 12.647 -19.131 1.00 81.38 136 ILE A CA 1
ATOM 1113 C C . ILE A 1 136 ? 10.064 11.996 -18.097 1.00 81.38 136 ILE A C 1
ATOM 1115 O O . ILE A 1 136 ? 9.786 12.078 -16.895 1.00 81.38 136 ILE A O 1
ATOM 1119 N N . LYS A 1 137 ? 11.218 11.467 -18.525 1.00 79.56 137 LYS A N 1
ATOM 1120 C CA . LYS A 1 137 ? 12.237 10.917 -17.613 1.00 79.56 137 LYS A CA 1
ATOM 1121 C C . LYS A 1 137 ? 12.715 11.950 -16.596 1.00 79.56 137 LYS A C 1
ATOM 1123 O O . LYS A 1 137 ? 12.777 11.652 -15.406 1.00 79.56 137 LYS A O 1
ATOM 1128 N N . THR A 1 138 ? 12.978 13.187 -17.010 1.00 83.25 138 THR A N 1
ATOM 1129 C CA . THR A 1 138 ? 13.405 14.250 -16.085 1.00 83.25 138 THR A CA 1
ATOM 1130 C C . THR A 1 138 ? 12.315 14.588 -15.063 1.00 83.25 138 THR A C 1
ATOM 1132 O O . THR A 1 138 ? 12.604 14.724 -13.875 1.00 83.25 138 THR A O 1
ATOM 1135 N N . LYS A 1 139 ? 11.048 14.680 -15.490 1.00 83.50 139 LYS A N 1
ATOM 1136 C CA . LYS A 1 139 ? 9.901 14.916 -14.592 1.00 83.50 139 LYS A CA 1
ATOM 1137 C C . LYS A 1 139 ? 9.657 13.755 -13.618 1.00 83.50 139 LYS A C 1
ATOM 1139 O O . LYS A 1 139 ? 9.085 13.975 -12.552 1.00 83.50 139 LYS A O 1
ATOM 1144 N N . SER A 1 140 ? 10.089 12.541 -13.968 1.00 82.50 140 SER A N 1
ATOM 1145 C CA . SER A 1 140 ? 9.989 11.358 -13.104 1.00 82.50 140 SER A CA 1
ATOM 1146 C C . SER A 1 140 ? 10.994 11.352 -11.950 1.00 82.50 140 SER A C 1
ATOM 1148 O O . SER A 1 140 ? 10.838 10.602 -10.986 1.00 82.50 140 SER A O 1
ATOM 1150 N N . LEU A 1 141 ? 12.023 12.205 -12.007 1.00 84.50 141 LEU A N 1
ATOM 1151 C CA . LEU A 1 141 ? 12.990 12.323 -10.925 1.00 84.50 141 LEU A CA 1
ATOM 1152 C C . LEU A 1 141 ? 12.317 12.829 -9.640 1.00 84.50 141 LEU A C 1
ATOM 1154 O O . LEU A 1 141 ? 11.303 13.538 -9.700 1.00 84.50 141 LEU A O 1
ATOM 1158 N N . PRO A 1 142 ? 12.888 12.508 -8.461 1.00 86.56 142 PRO A N 1
ATOM 1159 C CA . PRO A 1 142 ? 12.340 12.972 -7.200 1.00 86.56 142 PRO A CA 1
ATOM 1160 C C . PRO A 1 142 ? 12.211 14.497 -7.178 1.00 86.56 142 PRO A C 1
ATOM 1162 O O . PRO A 1 142 ? 13.197 15.230 -7.243 1.00 86.56 142 PRO A O 1
ATOM 1165 N N . ASN A 1 143 ? 10.975 14.968 -7.071 1.00 89.94 143 ASN A N 1
ATOM 1166 C CA . ASN A 1 143 ? 10.633 16.376 -6.951 1.00 89.94 143 ASN A CA 1
ATOM 1167 C C . ASN A 1 143 ? 9.579 16.546 -5.853 1.00 89.94 143 ASN A C 1
ATOM 1169 O O . ASN A 1 143 ? 8.965 15.574 -5.415 1.00 89.94 143 ASN A O 1
ATOM 1173 N N . LYS A 1 144 ? 9.381 17.786 -5.396 1.00 91.81 144 LYS A N 1
ATOM 1174 C CA . LYS A 1 144 ? 8.497 18.073 -4.260 1.00 91.81 144 LYS A CA 1
ATOM 1175 C C . LYS A 1 144 ? 7.078 17.526 -4.466 1.00 91.81 144 LYS A C 1
ATOM 1177 O O . LYS A 1 144 ? 6.547 16.939 -3.534 1.00 91.81 144 LYS A O 1
ATOM 1182 N N . TYR A 1 145 ? 6.503 17.693 -5.657 1.00 92.56 145 TYR A N 1
ATOM 1183 C CA . TYR A 1 145 ? 5.131 17.275 -5.953 1.00 92.56 145 TYR A CA 1
ATOM 1184 C C . TYR A 1 145 ? 4.989 15.752 -5.917 1.00 92.56 145 TYR A C 1
ATOM 1186 O O . TYR A 1 145 ? 4.152 15.233 -5.188 1.00 92.56 145 TYR A O 1
ATOM 1194 N N . ASN A 1 146 ? 5.880 15.035 -6.610 1.00 92.88 146 ASN A N 1
ATOM 1195 C CA . ASN A 1 146 ? 5.888 13.571 -6.617 1.00 92.88 146 ASN A CA 1
ATOM 1196 C C . ASN A 1 146 ? 6.098 12.986 -5.211 1.00 92.88 146 ASN A C 1
ATOM 1198 O O . ASN A 1 146 ? 5.446 12.015 -4.836 1.00 92.88 146 ASN A O 1
ATOM 1202 N N . VAL A 1 147 ? 7.013 13.567 -4.428 1.00 95.06 147 VAL A N 1
ATOM 1203 C CA . VAL A 1 147 ? 7.292 13.099 -3.062 1.00 95.06 147 VAL A CA 1
ATOM 1204 C C . VAL A 1 147 ? 6.097 13.351 -2.144 1.00 95.06 147 VAL A C 1
ATOM 1206 O O . VAL A 1 147 ? 5.727 12.456 -1.396 1.00 95.06 147 VAL A O 1
ATOM 1209 N N . GLU A 1 148 ? 5.474 14.527 -2.224 1.00 94.75 148 GLU A N 1
ATOM 1210 C CA . GLU A 1 148 ? 4.315 14.885 -1.401 1.00 94.75 148 GLU A CA 1
ATOM 1211 C C . GLU A 1 148 ? 3.098 14.002 -1.705 1.00 94.75 148 GLU A C 1
ATOM 1213 O O . GLU A 1 148 ? 2.514 13.448 -0.774 1.00 94.75 148 GLU A O 1
ATOM 1218 N N . ALA A 1 149 ? 2.789 13.782 -2.987 1.00 95.75 149 ALA A N 1
ATOM 1219 C CA . ALA A 1 149 ? 1.732 12.863 -3.404 1.00 95.75 149 ALA A CA 1
ATOM 1220 C C . ALA A 1 149 ? 2.003 11.428 -2.931 1.00 95.75 149 ALA A C 1
ATOM 1222 O O . ALA A 1 149 ? 1.108 10.744 -2.436 1.00 95.75 149 ALA A O 1
ATOM 1223 N N . LEU A 1 150 ? 3.253 10.962 -3.041 1.00 96.69 150 LEU A N 1
ATOM 1224 C CA . LEU A 1 150 ? 3.611 9.628 -2.576 1.00 96.69 150 LEU A CA 1
ATOM 1225 C C . LEU A 1 150 ? 3.518 9.501 -1.047 1.00 96.69 150 LEU A C 1
ATOM 1227 O O . LEU A 1 150 ? 3.028 8.485 -0.568 1.00 96.69 150 LEU A O 1
ATOM 1231 N N . GLU A 1 151 ? 3.941 10.500 -0.269 1.00 95.44 151 GLU A N 1
ATOM 1232 C CA . GLU A 1 151 ? 3.772 10.473 1.192 1.00 95.44 151 GLU A CA 1
ATOM 1233 C C . GLU A 1 151 ? 2.296 10.340 1.598 1.00 95.44 151 GLU A C 1
ATOM 1235 O O . GLU A 1 151 ? 1.982 9.566 2.505 1.00 95.44 151 GLU A O 1
ATOM 1240 N N . GLU A 1 152 ? 1.399 11.072 0.932 1.00 96.69 152 GLU A N 1
ATOM 1241 C CA . GLU A 1 152 ? -0.042 11.014 1.194 1.00 96.69 152 GLU A CA 1
ATOM 1242 C C . GLU A 1 152 ? -0.617 9.635 0.862 1.00 96.69 152 GLU A C 1
ATOM 1244 O O . GLU A 1 152 ? -1.296 9.025 1.691 1.00 96.69 152 GLU A O 1
ATOM 1249 N N . LEU A 1 153 ? -0.271 9.089 -0.309 1.00 97.31 153 LEU A N 1
ATOM 1250 C CA . LEU A 1 153 ? -0.693 7.750 -0.727 1.00 97.31 153 LEU A CA 1
ATOM 1251 C C . LEU A 1 153 ? -0.162 6.657 0.202 1.00 97.31 153 LEU A C 1
ATOM 1253 O O . LEU A 1 153 ? -0.891 5.717 0.521 1.00 97.31 153 LEU A O 1
ATOM 1257 N N . LEU A 1 154 ? 1.086 6.769 0.665 1.00 96.38 154 LEU A N 1
ATOM 1258 C CA . LEU A 1 154 ? 1.649 5.838 1.640 1.00 96.38 154 LEU A CA 1
ATOM 1259 C C . LEU A 1 154 ? 0.917 5.926 2.981 1.00 96.38 154 LEU A C 1
ATOM 1261 O O . LEU A 1 154 ? 0.592 4.890 3.560 1.00 96.38 154 LEU A O 1
ATOM 1265 N N . TYR A 1 155 ? 0.604 7.134 3.455 1.00 95.69 155 TYR A N 1
ATOM 1266 C CA . TYR A 1 155 ? -0.192 7.317 4.666 1.00 95.69 155 TYR A CA 1
ATOM 1267 C C . TYR A 1 155 ? -1.578 6.670 4.525 1.00 95.69 155 TYR A C 1
ATOM 1269 O O . TYR A 1 155 ? -1.934 5.803 5.326 1.00 95.69 155 TYR A O 1
ATOM 1277 N N . LEU A 1 156 ? -2.334 7.032 3.484 1.00 97.31 156 LEU A N 1
ATOM 1278 C CA . LEU A 1 156 ? -3.670 6.494 3.210 1.00 97.31 156 LEU A CA 1
ATOM 1279 C C . LEU A 1 156 ? -3.649 4.969 3.071 1.00 97.31 156 LEU A C 1
ATOM 1281 O O . LEU A 1 156 ? -4.458 4.276 3.687 1.00 97.31 156 LEU A O 1
ATOM 1285 N N . GLY A 1 157 ? -2.682 4.438 2.320 1.00 96.06 157 GLY A N 1
ATOM 1286 C CA . GLY A 1 157 ? -2.521 3.008 2.098 1.00 96.06 157 GLY A CA 1
ATOM 1287 C C . GLY A 1 157 ? -2.188 2.227 3.372 1.00 96.06 157 GLY A C 1
ATOM 1288 O O . GLY A 1 157 ? -2.755 1.155 3.585 1.00 96.06 157 GLY A O 1
ATOM 1289 N N . ILE A 1 158 ? -1.321 2.754 4.249 1.00 93.88 158 ILE A N 1
ATOM 1290 C CA . ILE A 1 158 ? -1.004 2.114 5.539 1.00 93.88 158 ILE A CA 1
ATOM 1291 C C . ILE A 1 158 ? -2.235 2.118 6.445 1.00 93.88 158 ILE A C 1
ATOM 1293 O O . ILE A 1 158 ? -2.545 1.098 7.060 1.00 93.88 158 ILE A O 1
ATOM 1297 N N . GLN A 1 159 ? -2.969 3.231 6.507 1.00 95.31 159 GLN A N 1
ATOM 1298 C CA . GLN A 1 159 ? -4.197 3.297 7.299 1.00 95.31 159 GLN A CA 1
ATOM 1299 C C . GLN A 1 159 ? -5.271 2.337 6.761 1.00 95.31 159 GLN A C 1
ATOM 1301 O O . GLN A 1 159 ? -5.931 1.658 7.546 1.00 95.31 159 GLN A O 1
ATOM 1306 N N . ALA A 1 160 ? -5.415 2.214 5.437 1.00 96.06 160 ALA A N 1
ATOM 1307 C CA . ALA A 1 160 ? -6.356 1.278 4.821 1.00 96.06 160 ALA A CA 1
ATOM 1308 C C . ALA A 1 160 ? -5.977 -0.180 5.125 1.00 96.06 160 ALA A C 1
ATOM 1310 O O . ALA A 1 160 ? -6.828 -0.984 5.501 1.00 96.06 160 ALA A O 1
ATOM 1311 N N . LEU A 1 161 ? -4.684 -0.506 5.053 1.00 92.44 161 LEU A N 1
ATOM 1312 C CA . LEU A 1 161 ? -4.143 -1.802 5.461 1.00 92.44 161 LEU A CA 1
ATOM 1313 C C . LEU A 1 161 ? -4.460 -2.141 6.921 1.00 92.44 161 LEU A C 1
ATOM 1315 O O . LEU A 1 161 ? -4.905 -3.250 7.221 1.00 92.44 161 LEU A O 1
ATOM 1319 N N . GLN A 1 162 ? -4.265 -1.179 7.822 1.00 91.62 162 GLN A N 1
ATOM 1320 C CA . GLN A 1 162 ? -4.599 -1.330 9.236 1.00 91.62 162 GLN A CA 1
ATOM 1321 C C . GLN A 1 162 ? -6.109 -1.515 9.439 1.00 91.62 162 GLN A C 1
ATOM 1323 O O . GLN A 1 162 ? -6.514 -2.356 10.239 1.00 91.62 162 GLN A O 1
ATOM 1328 N N . ALA A 1 163 ? -6.953 -0.797 8.692 1.00 94.44 163 ALA A N 1
ATOM 1329 C CA . ALA A 1 163 ? -8.404 -0.966 8.750 1.00 94.44 163 ALA A CA 1
ATOM 1330 C C . ALA A 1 163 ? -8.842 -2.365 8.279 1.00 94.44 163 ALA A C 1
ATOM 1332 O O . ALA A 1 163 ? -9.658 -2.997 8.945 1.00 94.44 163 ALA A O 1
ATOM 1333 N N . VAL A 1 164 ? -8.266 -2.898 7.194 1.00 92.56 164 VAL A N 1
ATOM 1334 C CA . VAL A 1 164 ? -8.533 -4.272 6.716 1.00 92.56 164 VAL A CA 1
ATOM 1335 C C . VAL A 1 164 ? -8.142 -5.322 7.760 1.00 92.56 164 VAL A C 1
ATOM 1337 O O . VAL A 1 164 ? -8.901 -6.265 8.015 1.00 92.56 164 VAL A O 1
ATOM 1340 N N . ASP A 1 165 ? -6.984 -5.156 8.397 1.00 89.69 165 ASP A N 1
ATOM 1341 C CA . ASP A 1 165 ? -6.540 -6.028 9.487 1.00 89.69 165 ASP A CA 1
ATOM 1342 C C . ASP A 1 165 ? -7.503 -5.959 10.687 1.00 89.69 165 ASP A C 1
ATOM 1344 O O . ASP A 1 165 ? -7.928 -6.988 11.215 1.00 89.69 165 ASP A O 1
ATOM 1348 N N . GLN A 1 166 ? -7.948 -4.758 11.064 1.00 92.00 166 GLN A N 1
ATOM 1349 C CA . GLN A 1 166 ? -8.943 -4.568 12.121 1.00 92.00 166 GLN A CA 1
ATOM 1350 C C . GLN A 1 166 ? -10.305 -5.188 11.774 1.00 92.00 166 GLN A C 1
ATOM 1352 O O . GLN A 1 166 ? -10.901 -5.853 12.622 1.00 92.00 166 GLN A O 1
ATOM 1357 N N . ILE A 1 167 ? -10.784 -5.053 10.533 1.00 93.06 167 ILE A N 1
ATOM 1358 C CA . ILE A 1 167 ? -12.007 -5.718 10.052 1.00 93.06 167 ILE A CA 1
ATOM 1359 C C . ILE A 1 167 ? -11.874 -7.229 10.232 1.00 93.06 167 ILE A C 1
ATOM 1361 O O . ILE A 1 167 ? -12.736 -7.855 10.852 1.00 93.06 167 ILE A O 1
ATOM 1365 N N . SER A 1 168 ? -10.762 -7.799 9.769 1.00 89.56 168 SER A N 1
ATOM 1366 C CA . SER A 1 168 ? -10.481 -9.234 9.857 1.00 89.56 168 SER A CA 1
ATOM 1367 C C . SER A 1 168 ? -10.443 -9.714 11.313 1.00 89.56 168 SER A C 1
ATOM 1369 O O . SER A 1 168 ? -11.116 -10.683 11.674 1.00 89.56 168 SER A O 1
ATOM 1371 N N . LYS A 1 169 ? -9.741 -8.983 12.187 1.00 89.25 169 LYS A N 1
ATOM 1372 C CA . LYS A 1 169 ? -9.691 -9.250 13.634 1.00 89.25 169 LYS A CA 1
ATOM 1373 C C . LYS A 1 169 ? -11.072 -9.171 14.280 1.00 89.25 169 LYS A C 1
ATOM 1375 O O . LYS A 1 169 ? -11.417 -10.048 15.068 1.00 89.25 169 LYS A O 1
ATOM 1380 N N . SER A 1 170 ? -11.879 -8.170 13.931 1.00 91.25 170 SER A N 1
ATOM 1381 C CA . SER A 1 170 ? -13.234 -7.995 14.470 1.00 91.25 170 SER A CA 1
ATOM 1382 C C . SER A 1 170 ? -14.197 -9.106 14.031 1.00 91.25 170 SER A C 1
ATOM 1384 O O . SER A 1 170 ? -15.079 -9.497 14.802 1.00 91.25 170 SER A O 1
ATOM 1386 N N . ALA A 1 171 ? -13.999 -9.650 12.824 1.00 89.31 171 ALA A N 1
ATOM 1387 C CA . ALA A 1 171 ? -14.795 -10.741 12.275 1.00 89.31 171 ALA A CA 1
ATOM 1388 C C . ALA A 1 171 ? -14.496 -12.076 12.974 1.00 89.31 171 ALA A C 1
ATOM 1390 O O . ALA A 1 171 ? -15.422 -12.831 13.277 1.00 89.31 171 ALA A O 1
ATOM 1391 N N . ILE A 1 172 ? -13.218 -12.342 13.270 1.00 88.94 172 ILE A N 1
ATOM 1392 C CA . ILE A 1 172 ? -12.773 -13.554 13.974 1.00 88.94 172 ILE A CA 1
ATOM 1393 C C . ILE A 1 172 ? -13.082 -13.446 15.474 1.00 88.94 172 ILE A C 1
ATOM 1395 O O . ILE A 1 172 ? -13.725 -14.320 16.057 1.00 88.94 172 ILE A O 1
ATOM 1399 N N . PHE A 1 173 ? -12.660 -12.350 16.102 1.00 90.62 173 PHE A N 1
ATOM 1400 C CA . PHE A 1 173 ? -12.790 -12.109 17.534 1.00 90.62 173 PHE A CA 1
ATOM 1401 C C . PHE A 1 173 ? -13.801 -10.993 17.784 1.00 90.62 173 PHE A C 1
ATOM 1403 O O . PHE A 1 173 ? -13.455 -9.819 17.943 1.00 90.62 173 PHE A O 1
ATOM 1410 N N . LYS A 1 174 ? -15.085 -11.355 17.843 1.00 88.69 174 LYS A N 1
ATOM 1411 C CA . LYS A 1 174 ? -16.151 -10.391 18.149 1.00 88.69 174 LYS A CA 1
ATOM 1412 C C . LYS A 1 174 ? -15.864 -9.685 19.481 1.00 88.69 174 LYS A C 1
ATOM 1414 O O . LYS A 1 174 ? -15.482 -10.326 20.459 1.00 88.69 174 LYS A O 1
ATOM 1419 N N . LYS A 1 175 ? -16.098 -8.367 19.529 1.00 90.94 175 LYS A N 1
ATOM 1420 C CA . LYS A 1 175 ? -15.809 -7.480 20.680 1.00 90.94 175 LYS A CA 1
ATOM 1421 C C . LYS A 1 175 ? -14.316 -7.288 20.995 1.00 90.94 175 LYS A C 1
ATOM 1423 O O . LYS A 1 175 ? -14.000 -6.748 22.054 1.00 90.94 175 LYS A O 1
ATOM 1428 N N . SER A 1 176 ? -13.404 -7.717 20.117 1.00 92.19 176 SER A N 1
ATOM 1429 C CA . SER A 1 176 ? -11.965 -7.472 20.292 1.00 92.19 176 SER A CA 1
ATOM 1430 C C . SER A 1 176 ? -11.567 -6.025 20.047 1.00 92.19 176 SER A C 1
ATOM 1432 O O . SER A 1 176 ? -10.596 -5.575 20.639 1.00 92.19 176 SER A O 1
ATOM 1434 N N . ILE A 1 177 ? -12.325 -5.289 19.238 1.00 94.06 177 ILE A N 1
ATOM 1435 C CA . ILE A 1 177 ? -12.058 -3.892 18.893 1.00 94.06 177 ILE A CA 1
ATOM 1436 C C . ILE A 1 177 ? -13.178 -3.017 19.445 1.00 94.06 177 ILE A C 1
ATOM 1438 O O . ILE A 1 177 ? -14.344 -3.415 19.448 1.00 94.06 177 ILE A O 1
ATOM 1442 N N . ALA A 1 178 ? -12.814 -1.828 19.910 1.00 94.38 178 ALA A N 1
ATOM 1443 C CA . ALA A 1 178 ? -13.746 -0.761 20.227 1.00 94.38 178 ALA A CA 1
ATOM 1444 C C . ALA A 1 178 ? -13.199 0.591 19.771 1.00 94.38 178 ALA A C 1
ATOM 1446 O O . ALA A 1 178 ? -11.990 0.779 19.606 1.00 94.38 178 ALA A O 1
ATOM 1447 N N . PHE A 1 179 ? -14.112 1.540 19.603 1.00 95.06 179 PHE A N 1
ATOM 1448 C CA . PHE A 1 179 ? -13.800 2.918 19.266 1.00 95.06 179 PHE A CA 1
ATOM 1449 C C . PHE A 1 179 ? -14.131 3.847 20.420 1.00 95.06 179 PHE A C 1
ATOM 1451 O O . PHE A 1 179 ? -15.085 3.632 21.167 1.00 95.06 179 PHE A O 1
ATOM 1458 N N . LYS A 1 180 ? -13.353 4.919 20.546 1.00 93.38 180 LYS A N 1
ATOM 1459 C CA . LYS A 1 180 ? -13.648 6.034 21.442 1.00 93.38 180 LYS A CA 1
ATOM 1460 C C . LYS A 1 180 ? -13.550 7.338 20.676 1.00 93.38 180 LYS A C 1
ATOM 1462 O O . LYS A 1 180 ? -12.532 7.621 20.052 1.00 93.38 180 LYS A O 1
ATOM 1467 N N . SER A 1 181 ? -14.596 8.147 20.767 1.00 87.88 181 SER A N 1
ATOM 1468 C CA . SER A 1 181 ? -14.647 9.476 20.173 1.00 87.88 181 SER A CA 1
ATOM 1469 C C . SER A 1 181 ? -15.083 10.494 21.219 1.00 87.88 181 SER A C 1
ATOM 1471 O O . SER A 1 181 ? -16.223 10.483 21.686 1.00 87.88 181 SER A O 1
ATOM 1473 N N . HIS A 1 182 ? -14.171 11.389 21.604 1.00 81.00 182 HIS A N 1
ATOM 1474 C CA . HIS A 1 182 ? -14.474 12.520 22.490 1.00 81.00 182 HIS A CA 1
ATOM 1475 C C . HIS A 1 182 ? -14.619 13.793 21.676 1.00 81.00 182 HIS A C 1
ATOM 1477 O O . HIS A 1 182 ? -13.881 13.970 20.720 1.00 81.00 182 HIS A O 1
ATOM 1483 N N . ARG A 1 183 ? -15.463 14.745 22.096 1.00 71.06 183 ARG A N 1
ATOM 1484 C CA . ARG A 1 183 ? -15.701 16.006 21.354 1.00 71.06 183 ARG A CA 1
ATOM 1485 C C . ARG A 1 183 ? -14.427 16.759 20.935 1.00 71.06 183 ARG A C 1
ATOM 1487 O O . ARG A 1 183 ? -14.433 17.411 19.897 1.00 71.06 183 ARG A O 1
ATOM 1494 N N . LYS A 1 184 ? -13.353 16.672 21.728 1.00 73.88 184 LYS A N 1
ATOM 1495 C CA . LYS A 1 184 ? -12.078 17.370 21.491 1.00 73.88 184 LYS A CA 1
ATOM 1496 C C . LYS A 1 184 ? -10.943 16.479 20.971 1.00 73.88 184 LYS A C 1
ATOM 1498 O O . LYS A 1 184 ? -9.916 17.022 20.589 1.00 73.88 184 LYS A O 1
ATOM 1503 N N . ASN A 1 185 ? -11.117 15.155 20.928 1.00 78.50 185 ASN A N 1
ATOM 1504 C CA . ASN A 1 185 ? -10.031 14.225 20.591 1.00 78.50 185 ASN A CA 1
ATOM 1505 C C . ASN A 1 185 ? -10.376 13.418 19.350 1.00 78.50 185 ASN A C 1
ATOM 1507 O O . ASN A 1 185 ? -11.528 13.032 19.174 1.00 78.50 185 ASN A O 1
ATOM 1511 N N . GLN A 1 186 ? -9.375 13.116 18.533 1.00 86.19 186 GLN A N 1
ATOM 1512 C CA . GLN A 1 186 ? -9.531 12.228 17.386 1.00 86.19 186 GLN A CA 1
ATOM 1513 C C . GLN A 1 186 ? -10.145 10.878 17.781 1.00 86.19 186 GLN A C 1
ATOM 1515 O O . GLN A 1 186 ? -10.033 10.439 18.929 1.00 86.19 186 GLN A O 1
ATOM 1520 N N . LEU A 1 187 ? -10.819 10.246 16.822 1.00 92.31 187 LEU A N 1
ATOM 1521 C CA . LEU A 1 187 ? -11.292 8.877 16.950 1.00 92.31 187 LEU A CA 1
ATOM 1522 C C . LEU A 1 187 ? -10.097 7.973 17.265 1.00 92.31 187 LEU A C 1
ATOM 1524 O O . LEU A 1 187 ? -9.085 8.015 16.570 1.00 92.31 187 LEU A O 1
ATOM 1528 N N . THR A 1 188 ? -10.202 7.156 18.303 1.00 92.06 188 THR A N 1
ATOM 1529 C CA . THR A 1 188 ? -9.173 6.164 18.628 1.00 92.06 188 THR A CA 1
ATOM 1530 C C . THR A 1 188 ? -9.783 4.777 18.594 1.00 92.06 188 THR A C 1
ATOM 1532 O O . THR A 1 188 ? -10.793 4.542 19.266 1.00 92.06 188 THR A O 1
ATOM 1535 N N . SER A 1 189 ? -9.161 3.867 17.852 1.00 92.25 189 SER A N 1
ATOM 1536 C CA . SER A 1 189 ? -9.428 2.432 17.939 1.00 92.25 189 SER A CA 1
ATOM 1537 C C . SER A 1 189 ? -8.539 1.816 19.018 1.00 92.25 189 SER A C 1
ATOM 1539 O O . SER A 1 189 ? -7.430 2.289 19.272 1.00 92.25 189 SER A O 1
ATOM 1541 N N . PHE A 1 190 ? -9.031 0.787 19.697 1.00 91.31 190 PHE A N 1
ATOM 1542 C CA . PHE A 1 190 ? -8.231 0.029 20.652 1.00 91.31 190 PHE A CA 1
ATOM 1543 C C . PHE A 1 190 ? -8.708 -1.415 20.749 1.00 91.31 190 PHE A C 1
ATOM 1545 O O . PHE A 1 190 ? -9.898 -1.716 20.614 1.00 91.31 190 PHE A O 1
ATOM 1552 N N . THR A 1 191 ? -7.759 -2.302 21.027 1.00 90.88 191 THR A N 1
ATOM 1553 C CA . THR A 1 191 ? -8.028 -3.713 21.293 1.00 90.88 191 THR A CA 1
ATOM 1554 C C . THR A 1 191 ? -8.447 -3.891 22.751 1.00 90.88 191 THR A C 1
ATOM 1556 O O . THR A 1 191 ? -7.748 -3.461 23.669 1.00 90.88 191 THR A O 1
ATOM 1559 N N . LYS A 1 192 ? -9.587 -4.537 22.991 1.00 89.56 192 LYS A N 1
ATOM 1560 C CA . LYS A 1 192 ? -10.089 -4.841 24.334 1.00 89.56 192 LYS A CA 1
ATOM 1561 C C . LYS A 1 192 ? -9.357 -6.043 24.929 1.00 89.56 192 LYS A C 1
ATOM 1563 O O . LYS A 1 192 ? -9.086 -7.032 24.252 1.00 89.56 192 LYS A O 1
ATOM 1568 N N . SER A 1 193 ? -9.106 -5.989 26.234 1.00 80.50 193 SER A N 1
ATOM 1569 C CA . SER A 1 193 ? -8.715 -7.171 27.010 1.00 80.50 193 SER A CA 1
ATOM 1570 C C . SER A 1 193 ? -9.824 -8.242 26.948 1.00 80.50 193 SER A C 1
ATOM 1572 O O . SER A 1 193 ? -11.004 -7.870 26.966 1.00 80.50 193 SER A O 1
ATOM 1574 N N . PRO A 1 194 ? -9.493 -9.548 26.856 1.00 85.81 194 PRO A N 1
ATOM 1575 C CA . PRO A 1 194 ? -8.148 -10.143 26.907 1.00 85.81 194 PRO A CA 1
ATOM 1576 C C . PRO A 1 194 ? -7.454 -10.283 25.539 1.00 85.81 194 PRO A C 1
ATOM 1578 O O . PRO A 1 194 ? -6.369 -10.849 25.455 1.00 85.81 194 PRO A O 1
ATOM 1581 N N . TYR A 1 195 ? -8.047 -9.774 24.457 1.00 87.31 195 TYR A N 1
ATOM 1582 C CA . TYR A 1 195 ? -7.566 -10.026 23.095 1.00 87.31 195 TYR A CA 1
ATOM 1583 C C . TYR A 1 195 ? -6.235 -9.358 22.758 1.00 87.31 195 TYR A C 1
ATOM 1585 O O . TYR A 1 195 ? -5.595 -9.774 21.800 1.00 87.31 195 TYR A O 1
ATOM 1593 N N . PHE A 1 196 ? -5.810 -8.350 23.525 1.00 84.56 196 PHE A N 1
ATOM 1594 C CA . PHE A 1 196 ? -4.529 -7.676 23.307 1.00 84.56 196 PHE A CA 1
ATOM 1595 C C . PHE A 1 196 ? -3.359 -8.670 23.299 1.00 84.56 196 PHE A C 1
ATOM 1597 O O . PHE A 1 196 ? -2.660 -8.762 22.297 1.00 84.56 196 PHE A O 1
ATOM 1604 N N . GLN A 1 197 ? -3.229 -9.476 24.358 1.00 85.19 197 GLN A N 1
ATOM 1605 C CA . GLN A 1 197 ? -2.154 -10.469 24.492 1.00 85.19 197 GLN A CA 1
ATOM 1606 C C . GLN A 1 197 ? -2.238 -11.536 23.399 1.00 85.19 197 GLN A C 1
ATOM 1608 O O . GLN A 1 197 ? -1.236 -11.887 22.794 1.00 85.19 197 GLN A O 1
ATOM 1613 N N . LEU A 1 198 ? -3.451 -12.011 23.097 1.00 85.75 198 LEU A N 1
ATOM 1614 C CA . LEU A 1 198 ? -3.661 -12.998 22.039 1.00 85.75 198 LEU A CA 1
ATOM 1615 C C . LEU A 1 198 ? -3.210 -12.470 20.669 1.00 85.75 198 LEU A C 1
ATOM 1617 O O . LEU A 1 198 ? -2.530 -13.174 19.930 1.00 85.75 198 LEU A O 1
ATOM 1621 N N . ILE A 1 199 ? -3.596 -11.241 20.321 1.00 84.94 199 ILE A N 1
ATOM 1622 C CA . ILE A 1 199 ? -3.255 -10.624 19.033 1.00 84.94 199 ILE A CA 1
ATOM 1623 C C . ILE A 1 199 ? -1.753 -10.330 18.947 1.00 84.94 199 ILE A C 1
ATOM 1625 O O . ILE A 1 199 ? -1.173 -10.507 17.877 1.00 84.94 199 ILE A O 1
ATOM 1629 N N . GLU A 1 200 ? -1.129 -9.911 20.048 1.00 83.56 200 GLU A N 1
ATOM 1630 C CA . GLU A 1 200 ? 0.321 -9.712 20.139 1.00 83.56 200 GLU A CA 1
ATOM 1631 C C . GLU A 1 200 ? 1.066 -11.027 19.871 1.00 83.56 200 GLU A C 1
ATOM 1633 O O . GLU A 1 200 ? 1.857 -11.090 18.932 1.00 83.56 200 GLU A O 1
ATOM 1638 N N . THR A 1 201 ? 0.698 -12.115 20.559 1.00 83.50 201 THR A N 1
ATOM 1639 C CA . THR A 1 201 ? 1.292 -13.446 20.344 1.00 83.50 201 THR A CA 1
ATOM 1640 C C . THR A 1 201 ? 1.111 -13.952 18.909 1.00 83.50 201 THR A C 1
ATOM 1642 O O . THR A 1 201 ? 2.053 -14.472 18.318 1.00 83.50 201 THR A O 1
ATOM 1645 N N . ILE A 1 202 ? -0.075 -13.782 18.308 1.00 81.56 202 ILE A N 1
ATOM 1646 C CA . ILE A 1 202 ? -0.306 -14.166 16.901 1.00 81.56 202 ILE A CA 1
ATOM 1647 C C . ILE A 1 202 ? 0.599 -13.359 15.958 1.00 81.56 202 ILE A C 1
ATOM 1649 O O . ILE A 1 202 ? 1.106 -13.895 14.974 1.00 81.56 202 ILE A O 1
ATOM 1653 N N . SER A 1 203 ? 0.796 -12.071 16.242 1.00 77.81 203 SER A N 1
ATOM 1654 C CA . SER A 1 203 ? 1.616 -11.192 15.402 1.00 77.81 203 SER A CA 1
ATOM 1655 C C . SER A 1 203 ? 3.098 -11.581 15.460 1.00 77.81 203 SER A C 1
ATOM 1657 O O . SER A 1 203 ? 3.761 -11.603 14.423 1.00 77.81 203 SER A O 1
ATOM 1659 N N . GLU A 1 204 ? 3.602 -11.940 16.644 1.00 76.31 204 GLU A N 1
ATOM 1660 C CA . GLU A 1 204 ? 4.969 -12.442 16.844 1.00 76.31 204 GLU A CA 1
ATOM 1661 C C . GLU A 1 204 ? 5.208 -13.788 16.139 1.00 76.31 204 GLU A C 1
ATOM 1663 O O . GLU A 1 204 ? 6.226 -13.972 15.463 1.00 76.31 204 GLU A O 1
ATOM 1668 N N . ASP A 1 205 ? 4.253 -14.717 16.237 1.00 74.75 205 ASP A N 1
ATOM 1669 C CA . ASP A 1 205 ? 4.338 -16.026 15.577 1.00 74.75 205 ASP A CA 1
ATOM 1670 C C . ASP A 1 205 ? 4.356 -15.881 14.045 1.00 74.75 205 ASP A C 1
ATOM 1672 O O . ASP A 1 205 ? 5.238 -16.414 13.367 1.00 74.75 205 ASP A O 1
ATOM 1676 N N . MET A 1 206 ? 3.461 -15.057 13.488 1.00 69.12 206 MET A N 1
ATOM 1677 C CA . MET A 1 206 ? 3.423 -14.768 12.047 1.00 69.12 206 MET A CA 1
ATOM 1678 C C . MET A 1 206 ? 4.721 -14.131 11.532 1.00 69.12 206 MET A C 1
ATOM 1680 O O . MET A 1 206 ? 5.173 -14.457 10.430 1.00 69.12 206 MET A O 1
ATOM 1684 N N . ALA A 1 207 ? 5.348 -13.249 12.317 1.00 65.56 207 ALA A N 1
ATOM 1685 C CA . ALA A 1 207 ? 6.646 -12.675 11.968 1.00 65.56 207 ALA A CA 1
ATOM 1686 C C . ALA A 1 207 ? 7.748 -13.749 11.923 1.00 65.56 207 ALA A C 1
ATOM 1688 O O . ALA A 1 207 ? 8.572 -13.752 11.008 1.00 65.56 207 ALA A O 1
ATOM 1689 N N . THR A 1 208 ? 7.718 -14.709 12.849 1.00 58.12 208 THR A N 1
ATOM 1690 C CA . THR A 1 208 ? 8.707 -15.795 12.953 1.00 58.12 208 THR A CA 1
ATOM 1691 C C . THR A 1 208 ? 8.580 -16.819 11.818 1.00 58.12 208 THR A C 1
ATOM 1693 O O . THR A 1 208 ? 9.588 -17.238 11.242 1.00 58.12 208 THR A O 1
ATOM 1696 N N . TYR A 1 209 ? 7.353 -17.170 11.416 1.00 52.28 209 TYR A N 1
ATOM 1697 C CA . TYR A 1 209 ? 7.106 -18.036 10.252 1.00 52.28 209 TYR A CA 1
ATOM 1698 C C . TYR A 1 209 ? 7.643 -17.440 8.944 1.00 52.28 209 TYR A C 1
ATOM 1700 O O . TYR A 1 209 ? 8.026 -18.178 8.033 1.00 52.28 209 TYR A O 1
ATOM 1708 N N . SER A 1 210 ? 7.704 -16.108 8.850 1.00 53.97 210 SER A N 1
ATOM 1709 C CA . SER A 1 210 ? 8.123 -15.413 7.632 1.00 53.97 210 SER A CA 1
ATOM 1710 C C . SER A 1 210 ? 9.625 -15.475 7.328 1.00 53.97 210 SER A C 1
ATOM 1712 O O . SER A 1 210 ? 10.025 -15.147 6.216 1.00 53.97 210 SER A O 1
ATOM 1714 N N . THR A 1 211 ? 10.466 -15.906 8.270 1.00 52.53 211 THR A N 1
ATOM 1715 C CA . THR A 1 211 ? 11.931 -15.885 8.105 1.00 52.53 211 THR A CA 1
ATOM 1716 C C . THR A 1 211 ? 12.541 -17.262 7.840 1.00 52.53 211 THR A C 1
ATOM 1718 O O . THR A 1 211 ? 13.528 -17.351 7.118 1.00 52.53 211 THR A O 1
ATOM 1721 N N . HIS A 1 212 ? 11.949 -18.347 8.350 1.00 49.94 212 HIS A N 1
ATOM 1722 C CA . HIS A 1 212 ? 12.605 -19.665 8.358 1.00 49.94 212 HIS A CA 1
ATOM 1723 C C . HIS A 1 212 ? 12.291 -20.564 7.148 1.00 49.94 212 HIS A C 1
ATOM 1725 O O . HIS A 1 212 ? 13.104 -21.417 6.815 1.00 49.94 212 HIS A O 1
ATOM 1731 N N . TYR A 1 213 ? 11.157 -20.377 6.460 1.00 51.22 213 TYR A N 1
ATOM 1732 C CA . TYR A 1 213 ? 10.731 -21.259 5.353 1.00 51.22 213 TYR A CA 1
ATOM 1733 C C . TYR A 1 213 ? 10.916 -20.669 3.943 1.00 51.22 213 TYR A C 1
ATOM 1735 O O . TYR A 1 213 ? 10.710 -21.366 2.951 1.00 51.22 213 TYR A O 1
ATOM 1743 N N . TYR A 1 214 ? 11.296 -19.392 3.822 1.00 54.97 214 TYR A N 1
ATOM 1744 C CA . TYR A 1 214 ? 11.409 -18.734 2.513 1.00 54.97 214 TYR A CA 1
ATOM 1745 C C . TYR A 1 214 ? 12.668 -19.123 1.731 1.00 54.97 214 TYR A C 1
ATOM 1747 O O . TYR A 1 214 ? 12.633 -19.096 0.502 1.00 54.97 214 TYR A O 1
ATOM 1755 N N . HIS A 1 215 ? 13.758 -19.500 2.408 1.00 56.59 215 HIS A N 1
ATOM 1756 C CA . HIS A 1 215 ? 14.992 -19.904 1.727 1.00 56.59 215 HIS A CA 1
ATOM 1757 C C . HIS A 1 215 ? 14.785 -21.176 0.895 1.00 56.59 215 HIS A C 1
ATOM 1759 O O . HIS A 1 215 ? 15.007 -21.148 -0.314 1.00 56.59 215 HIS A O 1
ATOM 1765 N N . ASP A 1 216 ? 14.223 -22.229 1.494 1.00 62.34 216 ASP A N 1
ATOM 1766 C CA . ASP A 1 216 ? 13.956 -23.487 0.786 1.00 62.34 216 ASP A CA 1
ATOM 1767 C C . ASP A 1 216 ? 12.936 -23.307 -0.352 1.00 62.34 216 ASP A C 1
ATOM 1769 O O . ASP A 1 216 ? 13.069 -23.896 -1.425 1.00 62.34 216 ASP A O 1
ATOM 1773 N N . ALA A 1 217 ? 11.924 -22.456 -0.152 1.00 65.88 217 ALA A N 1
ATOM 1774 C CA . ALA A 1 217 ? 10.905 -22.191 -1.163 1.00 65.88 217 ALA A CA 1
ATOM 1775 C C . ALA A 1 217 ? 11.468 -21.476 -2.405 1.00 65.88 217 ALA A C 1
ATOM 1777 O O . ALA A 1 217 ? 11.073 -21.805 -3.526 1.00 65.88 217 ALA A O 1
ATOM 1778 N N . ASN A 1 218 ? 12.392 -20.526 -2.223 1.00 65.38 218 ASN A N 1
ATOM 1779 C CA . ASN A 1 218 ? 13.038 -19.824 -3.333 1.00 65.38 218 ASN A CA 1
ATOM 1780 C C . ASN A 1 218 ? 13.933 -20.764 -4.147 1.00 65.38 218 ASN A C 1
ATOM 1782 O O . ASN A 1 218 ? 13.853 -20.753 -5.373 1.00 65.38 218 ASN A O 1
ATOM 1786 N N . ASP A 1 219 ? 14.705 -21.630 -3.489 1.00 70.50 219 ASP A N 1
ATOM 1787 C CA . ASP A 1 219 ? 15.554 -22.614 -4.170 1.00 70.50 219 ASP A CA 1
ATOM 1788 C C . ASP A 1 219 ? 14.716 -23.645 -4.9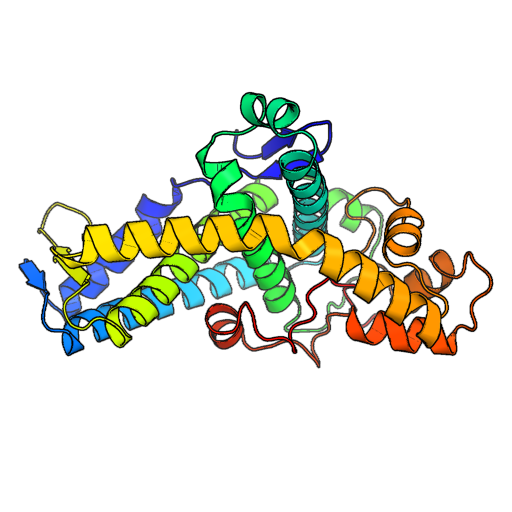44 1.00 70.50 219 ASP A C 1
ATOM 1790 O O . ASP A 1 219 ? 15.026 -24.001 -6.087 1.00 70.50 219 ASP A O 1
ATOM 1794 N N . MET A 1 220 ? 13.600 -24.096 -4.358 1.00 76.62 220 MET A N 1
ATOM 1795 C CA . MET A 1 220 ? 12.637 -24.968 -5.037 1.00 76.62 220 MET A CA 1
ATOM 1796 C C . MET A 1 220 ? 11.996 -24.281 -6.250 1.00 76.62 220 MET A C 1
ATOM 1798 O O . MET A 1 220 ? 11.832 -24.917 -7.298 1.00 76.62 220 MET A O 1
ATOM 1802 N N . LEU A 1 221 ? 11.646 -22.997 -6.128 1.00 75.31 221 LEU A N 1
ATOM 1803 C CA . LEU A 1 221 ? 11.101 -22.200 -7.223 1.00 75.31 221 LEU A CA 1
ATOM 1804 C C . LEU A 1 221 ? 12.134 -22.020 -8.340 1.00 75.31 221 LEU A C 1
ATOM 1806 O O . LEU A 1 221 ? 11.805 -22.268 -9.499 1.00 75.31 221 LEU A O 1
ATOM 1810 N N . ASP A 1 222 ? 13.381 -21.682 -8.011 1.00 73.31 222 ASP A N 1
ATOM 1811 C CA . ASP A 1 222 ? 14.480 -21.571 -8.975 1.00 73.31 222 ASP A CA 1
ATOM 1812 C C . ASP A 1 222 ? 14.723 -22.894 -9.706 1.00 73.31 222 ASP A C 1
ATOM 1814 O O . ASP A 1 222 ? 14.865 -22.920 -10.931 1.00 73.31 222 ASP A O 1
ATOM 1818 N N . GLY A 1 223 ? 14.691 -24.019 -8.989 1.00 79.31 223 GLY A N 1
ATOM 1819 C CA . GLY A 1 223 ? 14.765 -25.347 -9.593 1.00 79.31 223 GLY A CA 1
ATOM 1820 C C . GLY A 1 223 ? 13.611 -25.623 -10.566 1.00 79.31 223 GLY A C 1
ATOM 1821 O O . GLY A 1 223 ? 13.829 -26.133 -11.671 1.00 79.31 223 GLY A O 1
ATOM 1822 N N . ALA A 1 224 ? 12.382 -25.260 -10.189 1.00 83.31 224 ALA A N 1
ATOM 1823 C CA . ALA A 1 224 ? 11.196 -25.438 -11.024 1.00 83.31 224 ALA A CA 1
ATOM 1824 C C . ALA A 1 224 ? 11.216 -24.539 -12.274 1.00 83.31 224 ALA A C 1
ATOM 1826 O O . ALA A 1 224 ? 10.915 -25.011 -13.378 1.00 83.31 224 ALA A O 1
ATOM 1827 N N . LEU A 1 225 ? 11.614 -23.273 -12.124 1.00 78.94 225 LEU A N 1
ATOM 1828 C CA . LEU A 1 225 ? 11.761 -22.315 -13.220 1.00 78.94 225 LEU A CA 1
ATOM 1829 C C . LEU A 1 225 ? 12.874 -22.738 -14.178 1.00 78.94 225 LEU A C 1
ATOM 1831 O O . LEU A 1 225 ? 12.668 -22.727 -15.396 1.00 78.94 225 LEU A O 1
ATOM 1835 N N . LYS A 1 226 ? 14.002 -23.231 -13.657 1.00 80.75 226 LYS A N 1
ATOM 1836 C CA . LYS A 1 226 ? 15.117 -23.704 -14.483 1.00 80.75 226 LYS A CA 1
ATOM 1837 C C . LYS A 1 226 ? 14.723 -24.932 -15.289 1.00 80.75 226 LYS A C 1
ATOM 1839 O O . LYS A 1 226 ? 15.027 -25.014 -16.474 1.00 80.75 226 LYS A O 1
ATOM 1844 N N . LYS A 1 227 ? 13.977 -25.859 -14.684 1.00 83.25 227 LYS A N 1
ATOM 1845 C CA . LYS A 1 227 ? 13.465 -27.050 -15.373 1.00 83.25 227 LYS A CA 1
ATOM 1846 C C . LYS A 1 227 ? 12.428 -26.719 -16.453 1.00 83.25 227 LYS A C 1
ATOM 1848 O O . LYS A 1 227 ? 12.414 -27.368 -17.494 1.00 83.25 227 LYS A O 1
ATOM 1853 N N . THR A 1 228 ? 11.548 -25.751 -16.198 1.00 81.88 228 THR A N 1
ATOM 1854 C CA . THR A 1 228 ? 10.379 -25.477 -17.054 1.00 81.88 228 THR A CA 1
ATOM 1855 C C . THR A 1 228 ? 10.691 -24.459 -18.149 1.00 81.88 228 THR A C 1
ATOM 1857 O O . THR A 1 228 ? 10.397 -24.682 -19.324 1.00 81.88 228 THR A O 1
ATOM 1860 N N . PHE A 1 229 ? 11.330 -23.355 -17.771 1.00 72.81 229 PHE A N 1
ATOM 1861 C CA . PHE A 1 229 ? 11.603 -22.214 -18.642 1.00 72.81 229 PHE A CA 1
ATOM 1862 C C . PHE A 1 229 ? 13.084 -22.080 -19.011 1.00 72.81 229 PHE A C 1
ATOM 1864 O O . PHE A 1 229 ? 13.403 -21.327 -19.924 1.00 72.81 229 PHE A O 1
ATOM 1871 N N . GLY A 1 230 ? 13.985 -22.822 -18.354 1.00 75.06 230 GLY A N 1
ATOM 1872 C CA . GLY A 1 230 ? 15.429 -22.595 -18.477 1.00 75.06 230 GLY A CA 1
ATOM 1873 C C . GLY A 1 230 ? 15.906 -21.372 -17.690 1.00 75.06 230 GLY A C 1
ATOM 1874 O O . GLY A 1 230 ? 17.002 -20.890 -17.942 1.00 75.06 230 GLY A O 1
ATOM 1875 N N . ILE A 1 231 ? 15.086 -20.865 -16.760 1.00 68.94 231 ILE A N 1
ATOM 1876 C CA . ILE A 1 231 ? 15.315 -19.613 -16.030 1.00 68.94 231 ILE A CA 1
ATOM 1877 C C . ILE A 1 231 ? 15.749 -19.905 -14.600 1.00 68.94 231 ILE A C 1
ATOM 1879 O O . ILE A 1 231 ? 15.039 -20.588 -13.872 1.00 68.94 231 ILE A O 1
ATOM 1883 N N . ASN A 1 232 ? 16.867 -19.330 -14.172 1.00 69.62 232 ASN A N 1
ATOM 1884 C CA . ASN A 1 232 ? 17.105 -19.090 -12.755 1.00 69.62 232 ASN A CA 1
ATOM 1885 C C . ASN A 1 232 ? 16.601 -17.673 -12.432 1.00 69.62 232 ASN A C 1
ATOM 1887 O O . ASN A 1 232 ? 17.013 -16.718 -13.092 1.00 69.62 232 ASN A O 1
ATOM 1891 N N . LEU A 1 233 ? 15.675 -17.527 -11.479 1.00 65.81 233 LEU A N 1
ATOM 1892 C CA . LEU A 1 233 ? 15.053 -16.238 -11.168 1.00 65.81 233 LEU A CA 1
ATOM 1893 C C . LEU A 1 233 ? 16.092 -15.252 -10.645 1.00 65.81 233 LEU A C 1
ATOM 1895 O O . LEU A 1 233 ? 16.053 -14.079 -11.001 1.00 65.81 233 LEU A O 1
ATOM 1899 N N . THR A 1 234 ? 17.039 -15.725 -9.840 1.00 61.66 234 THR A N 1
ATOM 1900 C CA . THR A 1 234 ? 18.116 -14.905 -9.280 1.00 61.66 234 THR A CA 1
ATOM 1901 C C . THR A 1 234 ? 19.022 -14.333 -10.375 1.00 61.66 234 THR A C 1
ATOM 1903 O O . THR A 1 234 ? 19.282 -13.128 -10.394 1.00 61.66 234 THR A O 1
ATOM 1906 N N . GLU A 1 235 ? 19.454 -15.157 -11.331 1.00 62.62 235 GLU A N 1
ATOM 1907 C CA . GLU A 1 235 ? 20.239 -14.725 -12.495 1.00 62.62 235 GLU A CA 1
ATOM 1908 C C . GLU A 1 235 ? 19.425 -13.796 -13.399 1.00 62.62 235 GLU A C 1
ATOM 1910 O O . GLU A 1 235 ? 19.921 -12.741 -13.782 1.00 62.62 235 GLU A O 1
ATOM 1915 N N . PHE A 1 236 ? 18.159 -14.128 -13.673 1.00 64.75 236 PHE A N 1
ATOM 1916 C CA . PHE A 1 236 ? 17.245 -13.292 -14.457 1.00 64.75 236 PHE A CA 1
ATOM 1917 C C . PHE A 1 236 ? 17.075 -11.901 -13.838 1.00 64.75 236 PHE A C 1
ATOM 1919 O O . PHE A 1 236 ? 17.220 -10.887 -14.515 1.00 64.75 236 PHE A O 1
ATOM 1926 N N . LEU A 1 237 ? 16.824 -11.839 -12.528 1.00 59.94 237 LEU A N 1
ATOM 1927 C CA . LEU A 1 237 ? 16.674 -10.583 -11.801 1.00 59.94 237 LEU A CA 1
ATOM 1928 C C . LEU A 1 237 ? 17.979 -9.780 -11.736 1.00 59.94 237 LEU A C 1
ATOM 1930 O O . LEU A 1 237 ? 17.922 -8.551 -11.725 1.00 59.94 237 LEU A O 1
ATOM 1934 N N . SER A 1 238 ? 19.131 -10.455 -11.724 1.00 55.81 238 SER A N 1
ATOM 1935 C CA . SER A 1 238 ? 20.460 -9.827 -11.714 1.00 55.81 238 SER A CA 1
ATOM 1936 C C . SER A 1 238 ? 20.894 -9.334 -13.099 1.00 55.81 238 SER A C 1
ATOM 1938 O O . SER A 1 238 ? 21.549 -8.299 -13.202 1.00 55.81 238 SER A O 1
ATOM 1940 N N . ALA A 1 239 ? 20.509 -10.044 -14.165 1.00 54.75 239 ALA A N 1
ATOM 1941 C CA . ALA A 1 239 ? 20.769 -9.685 -15.560 1.00 54.75 239 ALA A CA 1
ATOM 1942 C C . ALA A 1 239 ? 19.982 -8.445 -16.007 1.00 54.75 239 ALA A C 1
ATOM 1944 O O . ALA A 1 239 ? 20.391 -7.757 -16.939 1.00 54.75 239 ALA A O 1
ATOM 1945 N N . LEU A 1 240 ? 18.911 -8.094 -15.288 1.00 55.44 240 LEU A N 1
ATOM 1946 C CA . LEU A 1 240 ? 18.186 -6.826 -15.409 1.00 55.44 240 LEU A CA 1
ATOM 1947 C C . LEU A 1 240 ? 19.015 -5.622 -14.914 1.00 55.44 240 LEU A C 1
ATOM 1949 O O . LEU A 1 240 ? 18.446 -4.736 -14.281 1.00 55.44 240 LEU A O 1
ATOM 1953 N N . GLY A 1 241 ? 20.332 -5.585 -15.169 1.00 48.81 241 GLY A N 1
ATOM 1954 C CA . GLY A 1 241 ? 21.348 -4.637 -14.679 1.00 48.81 241 GLY A CA 1
ATOM 1955 C C . GLY A 1 241 ? 21.151 -3.162 -15.055 1.00 48.81 241 GLY A C 1
ATOM 1956 O O . GLY A 1 241 ? 22.112 -2.399 -15.131 1.00 48.81 241 GLY A O 1
ATOM 1957 N N . MET A 1 242 ? 19.914 -2.747 -15.299 1.00 50.50 242 MET A N 1
ATOM 1958 C CA . MET A 1 242 ? 19.511 -1.381 -15.545 1.00 50.50 242 MET A CA 1
ATOM 1959 C C . MET A 1 242 ? 19.326 -0.595 -14.239 1.00 50.50 242 MET A C 1
ATOM 1961 O O . MET A 1 242 ? 18.891 -1.144 -13.219 1.00 50.50 242 MET A O 1
ATOM 1965 N N . PRO A 1 243 ? 19.619 0.717 -14.254 1.00 48.69 243 PRO A N 1
ATOM 1966 C CA . PRO A 1 243 ? 19.357 1.584 -13.119 1.00 48.69 243 PRO A CA 1
ATOM 1967 C C . PRO A 1 243 ? 17.863 1.604 -12.774 1.00 48.69 243 PRO A C 1
ATOM 1969 O O . PRO A 1 243 ? 16.988 1.557 -13.637 1.00 48.69 243 PRO A O 1
ATOM 1972 N N . LEU A 1 244 ? 17.580 1.693 -11.480 1.00 45.41 244 LEU A N 1
ATOM 1973 C CA . LEU A 1 244 ? 16.243 1.798 -10.897 1.00 45.41 244 LEU A CA 1
ATOM 1974 C C . LEU A 1 244 ? 15.365 2.834 -11.614 1.00 45.41 244 LEU A C 1
ATOM 1976 O O . LEU A 1 244 ? 15.803 3.959 -11.833 1.00 45.41 244 LEU A O 1
ATOM 1980 N N . GLY A 1 245 ? 14.117 2.471 -11.932 1.00 46.03 245 GLY A N 1
ATOM 1981 C CA . GLY A 1 245 ? 13.149 3.379 -12.572 1.00 46.03 245 GLY A CA 1
ATOM 1982 C C . GLY A 1 245 ? 13.190 3.424 -14.107 1.00 46.03 245 GLY A C 1
ATOM 1983 O O . GLY A 1 245 ? 12.352 4.089 -14.702 1.00 46.03 245 GLY A O 1
ATOM 1984 N N . SER A 1 246 ? 14.094 2.683 -14.752 1.00 49.41 246 SER A N 1
ATOM 1985 C CA . SER A 1 246 ? 14.170 2.541 -16.221 1.00 49.41 246 SER A CA 1
ATOM 1986 C C . SER A 1 246 ? 13.110 1.614 -16.836 1.00 49.41 246 SER A C 1
ATOM 1988 O O . SER A 1 246 ? 13.005 1.528 -18.049 1.00 49.41 246 SER A O 1
ATOM 1990 N N . LEU A 1 247 ? 12.314 0.923 -16.019 1.00 53.12 247 LEU A N 1
ATOM 1991 C CA . LEU A 1 247 ? 11.482 -0.211 -16.445 1.00 53.12 247 LEU A CA 1
ATOM 1992 C C . LEU A 1 247 ? 10.054 0.131 -16.879 1.00 53.12 247 LEU A C 1
ATOM 1994 O O . LEU A 1 247 ? 9.222 -0.764 -17.019 1.00 53.12 247 LEU A O 1
ATOM 1998 N N . ILE A 1 248 ? 9.768 1.407 -17.125 1.00 56.78 248 ILE A N 1
ATOM 1999 C CA . ILE A 1 248 ? 8.607 1.754 -17.943 1.00 56.78 248 ILE A CA 1
ATOM 2000 C C . ILE A 1 248 ? 9.120 1.858 -19.372 1.00 56.78 248 ILE A C 1
ATOM 2002 O O . ILE A 1 248 ? 9.514 2.923 -19.832 1.00 56.78 248 ILE A O 1
ATOM 2006 N N . VAL A 1 249 ? 9.196 0.702 -20.018 1.00 53.22 249 VAL A N 1
ATOM 2007 C CA . VAL A 1 249 ? 9.597 0.533 -21.413 1.00 53.22 249 VAL A CA 1
ATOM 2008 C C . VAL A 1 249 ? 8.511 -0.276 -22.115 1.00 53.22 249 VAL A C 1
ATOM 2010 O O . VAL A 1 249 ? 7.919 -1.164 -21.488 1.00 53.22 249 VAL A O 1
ATOM 2013 N N . PRO A 1 250 ? 8.228 -0.010 -23.399 1.00 57.03 250 PRO A N 1
ATOM 2014 C CA . PRO A 1 250 ? 7.351 -0.860 -24.186 1.00 57.03 250 PRO A CA 1
ATOM 2015 C C . PRO A 1 250 ? 7.776 -2.327 -24.058 1.00 57.03 250 PRO A C 1
ATOM 2017 O O . PRO A 1 250 ? 8.961 -2.663 -24.125 1.00 57.03 250 PRO A O 1
ATOM 2020 N N . LYS A 1 251 ? 6.805 -3.227 -23.882 1.00 58.78 251 LYS A N 1
ATOM 2021 C CA . LYS A 1 251 ? 7.043 -4.656 -23.624 1.00 58.78 251 LYS A CA 1
ATOM 2022 C C . LYS A 1 251 ? 8.022 -5.292 -24.617 1.00 58.78 251 LYS A C 1
ATOM 2024 O O . LYS A 1 251 ? 8.829 -6.130 -24.226 1.00 58.78 251 LYS A O 1
ATOM 2029 N N . GLN A 1 252 ? 7.982 -4.906 -25.895 1.00 60.78 252 GLN A N 1
ATOM 2030 C CA . GLN A 1 252 ? 8.905 -5.447 -26.898 1.00 60.78 252 GLN A CA 1
ATOM 2031 C C . GLN A 1 252 ? 10.352 -4.971 -26.715 1.00 60.78 252 GLN A C 1
ATOM 2033 O O . GLN A 1 252 ? 11.270 -5.724 -27.032 1.00 60.78 252 GLN A O 1
ATOM 2038 N N . GLU A 1 253 ? 10.572 -3.752 -26.226 1.00 61.12 253 GLU A N 1
ATOM 2039 C CA . GLU A 1 253 ? 11.908 -3.234 -25.913 1.00 61.12 253 GLU A CA 1
ATOM 2040 C C . GLU A 1 253 ? 12.475 -3.960 -24.689 1.00 61.12 253 GLU A C 1
ATOM 2042 O O . GLU A 1 253 ? 13.557 -4.537 -24.768 1.00 61.12 253 GLU A O 1
ATOM 2047 N N . TYR A 1 254 ? 11.660 -4.105 -23.640 1.00 62.34 254 TYR A N 1
ATOM 2048 C CA . TYR A 1 254 ? 11.976 -4.901 -22.451 1.00 62.34 254 TYR A CA 1
ATOM 2049 C C . TYR A 1 254 ? 12.388 -6.343 -22.791 1.00 62.34 254 TYR A C 1
ATOM 2051 O O . TYR A 1 254 ? 13.432 -6.832 -22.359 1.00 62.34 254 TYR A O 1
ATOM 2059 N N . LEU A 1 255 ? 11.588 -7.035 -23.611 1.00 63.00 255 LEU A N 1
ATOM 2060 C CA . LEU A 1 255 ? 11.875 -8.410 -24.027 1.00 63.00 255 LEU A CA 1
ATOM 2061 C C . LEU A 1 255 ? 13.176 -8.518 -24.832 1.00 63.00 255 LEU A C 1
ATOM 2063 O O . LEU A 1 255 ? 13.879 -9.516 -24.702 1.00 63.00 255 LEU A O 1
ATOM 2067 N N . ARG A 1 256 ? 13.517 -7.506 -25.642 1.00 63.22 256 ARG A N 1
ATOM 2068 C CA . ARG A 1 256 ? 14.773 -7.472 -26.411 1.00 63.22 256 ARG A CA 1
ATOM 2069 C C . ARG A 1 256 ? 15.990 -7.243 -25.523 1.00 63.22 256 ARG A C 1
ATOM 2071 O O . ARG A 1 256 ? 17.012 -7.882 -25.748 1.00 63.22 256 ARG A O 1
ATOM 2078 N N . GLU A 1 257 ? 15.884 -6.373 -24.525 1.00 58.06 257 GLU A N 1
ATOM 2079 C CA . GLU A 1 257 ? 16.974 -6.099 -23.580 1.00 58.06 257 GLU A CA 1
ATOM 2080 C C . GLU A 1 257 ? 17.284 -7.312 -22.688 1.00 58.06 257 GLU A C 1
ATOM 2082 O O . GLU A 1 257 ? 18.440 -7.580 -22.353 1.00 58.06 257 GLU A O 1
ATOM 2087 N N . ILE A 1 258 ? 16.259 -8.101 -22.358 1.00 56.69 258 ILE A N 1
ATOM 2088 C CA . ILE A 1 258 ? 16.379 -9.308 -21.523 1.00 56.69 258 ILE A CA 1
ATOM 2089 C C . ILE A 1 258 ? 16.718 -10.555 -22.326 1.00 56.69 258 ILE A C 1
ATOM 2091 O O . ILE A 1 258 ? 17.229 -11.524 -21.767 1.00 56.69 258 ILE A O 1
ATOM 2095 N N . ALA A 1 259 ? 16.512 -10.542 -23.644 1.00 59.06 259 ALA A N 1
ATOM 2096 C CA . ALA A 1 259 ? 16.909 -11.624 -24.545 1.00 59.06 259 ALA A CA 1
ATOM 2097 C C . ALA A 1 259 ? 18.443 -11.804 -24.663 1.00 59.06 259 ALA A C 1
ATOM 2099 O O . ALA A 1 259 ? 18.933 -12.416 -25.609 1.00 59.06 259 ALA A O 1
ATOM 2100 N N . THR A 1 260 ? 19.216 -11.312 -23.695 1.00 52.03 260 THR A N 1
ATOM 2101 C CA . THR A 1 260 ? 20.676 -11.382 -23.615 1.00 52.03 260 THR A CA 1
ATOM 2102 C C . THR A 1 260 ? 21.228 -12.765 -23.240 1.00 52.03 260 THR A C 1
ATOM 2104 O O . THR A 1 260 ? 22.441 -12.906 -23.108 1.00 52.03 260 THR A O 1
ATOM 2107 N N . ALA A 1 261 ? 20.404 -13.812 -23.139 1.00 51.22 261 ALA A N 1
ATOM 2108 C CA . ALA A 1 261 ? 20.883 -15.168 -22.864 1.00 51.22 261 ALA A CA 1
ATOM 2109 C C . ALA A 1 261 ? 20.004 -16.244 -23.524 1.00 51.22 261 ALA A C 1
ATOM 2111 O O . ALA A 1 261 ? 18.939 -16.553 -23.003 1.00 51.22 261 ALA A O 1
ATOM 2112 N N . ASP A 1 262 ? 20.447 -16.800 -24.660 1.00 55.62 262 ASP A N 1
ATOM 2113 C CA . ASP A 1 262 ? 20.126 -18.137 -25.216 1.00 55.62 262 ASP A CA 1
ATOM 2114 C C . ASP A 1 262 ? 18.669 -18.669 -25.149 1.00 55.62 262 ASP A C 1
ATOM 2116 O O . ASP A 1 262 ? 18.430 -19.875 -25.265 1.00 55.62 262 ASP A O 1
ATOM 2120 N N . MET A 1 263 ? 17.663 -17.804 -25.002 1.00 63.53 263 MET A N 1
ATOM 2121 C CA . MET A 1 263 ? 16.274 -18.210 -24.798 1.00 63.53 263 MET A CA 1
ATOM 2122 C C . MET A 1 263 ? 15.413 -17.935 -26.034 1.00 63.53 263 MET A C 1
ATOM 2124 O O . MET A 1 263 ? 15.447 -16.831 -26.579 1.00 63.53 263 MET A O 1
ATOM 2128 N N . PRO A 1 264 ? 14.564 -18.893 -26.450 1.00 69.62 264 PRO A N 1
ATOM 2129 C CA . PRO A 1 264 ? 13.514 -18.623 -27.423 1.00 69.62 264 PRO A CA 1
ATOM 2130 C C . PRO A 1 264 ? 12.552 -17.552 -26.898 1.00 69.62 264 PRO A C 1
ATOM 2132 O O . PRO A 1 264 ? 12.005 -17.692 -25.800 1.00 69.62 264 PRO A O 1
ATOM 2135 N N . ILE A 1 265 ? 12.306 -16.520 -27.707 1.00 71.62 265 ILE A N 1
ATOM 2136 C CA . ILE A 1 265 ? 11.443 -15.376 -27.368 1.00 71.62 265 ILE A CA 1
ATOM 2137 C C . ILE A 1 265 ? 10.057 -15.801 -26.857 1.00 71.62 265 ILE A C 1
ATOM 2139 O O . ILE A 1 265 ? 9.550 -15.227 -25.904 1.00 71.62 265 ILE A O 1
ATOM 2143 N N . GLU A 1 266 ? 9.506 -16.887 -27.396 1.00 76.62 266 GLU A N 1
ATOM 2144 C CA . GLU A 1 266 ? 8.207 -17.462 -27.022 1.00 76.62 266 GLU A CA 1
ATOM 2145 C C . GLU A 1 266 ? 8.142 -17.882 -25.540 1.00 76.62 266 GLU A C 1
ATOM 2147 O O . GLU A 1 266 ? 7.132 -17.685 -24.862 1.00 76.62 266 GLU A O 1
ATOM 2152 N N . LYS A 1 267 ? 9.231 -18.453 -25.001 1.00 74.94 267 LYS A N 1
ATOM 2153 C CA . LYS A 1 267 ? 9.302 -18.845 -23.582 1.00 74.94 267 LYS A CA 1
ATOM 2154 C C . LYS A 1 267 ? 9.447 -17.629 -22.675 1.00 74.94 267 LYS A C 1
ATOM 2156 O O . LYS A 1 267 ? 8.855 -17.607 -21.596 1.00 74.94 267 LYS A O 1
ATOM 2161 N N . LEU A 1 268 ? 10.206 -16.632 -23.124 1.00 72.50 268 LEU A N 1
ATOM 2162 C CA . LEU A 1 268 ? 10.389 -15.375 -22.407 1.00 72.50 268 LEU A CA 1
ATOM 2163 C C . LEU A 1 268 ? 9.079 -14.581 -22.345 1.00 72.50 268 LEU A C 1
ATOM 2165 O O . LEU A 1 268 ? 8.728 -14.053 -21.293 1.00 72.50 268 LEU A O 1
ATOM 2169 N N . GLU A 1 269 ? 8.319 -14.545 -23.438 1.00 74.38 269 GLU A N 1
ATOM 2170 C CA . GLU A 1 269 ? 6.983 -13.947 -23.501 1.00 74.38 269 GLU A CA 1
ATOM 2171 C C . GLU A 1 269 ? 6.009 -14.633 -22.540 1.00 74.38 269 GLU A C 1
ATOM 2173 O O . GLU A 1 269 ? 5.301 -13.959 -21.790 1.00 74.38 269 GLU A O 1
ATOM 2178 N N . LEU A 1 270 ? 6.003 -15.969 -22.506 1.00 76.88 270 LEU A N 1
ATOM 2179 C CA . LEU A 1 270 ? 5.132 -16.717 -21.603 1.00 76.88 270 LEU A CA 1
ATOM 2180 C C . LEU A 1 270 ? 5.487 -16.453 -20.133 1.00 76.88 270 LEU A C 1
ATOM 2182 O O . LEU A 1 270 ? 4.597 -16.169 -19.332 1.00 76.88 270 LEU A O 1
ATOM 2186 N N . PHE A 1 271 ? 6.773 -16.493 -19.782 1.00 74.69 271 PHE A N 1
ATOM 2187 C CA . PHE A 1 271 ? 7.237 -16.218 -18.421 1.00 74.69 271 PHE A CA 1
ATOM 2188 C C . PHE A 1 271 ? 6.954 -14.769 -17.992 1.00 74.69 271 PHE A C 1
ATOM 2190 O O . PHE A 1 271 ? 6.359 -14.535 -16.940 1.00 74.69 271 PHE A O 1
ATOM 2197 N N . SER A 1 272 ? 7.309 -13.792 -18.831 1.00 69.81 272 SER A N 1
ATOM 2198 C CA . SER A 1 272 ? 7.091 -12.366 -18.555 1.00 69.81 272 SER A CA 1
ATOM 2199 C C . SER A 1 272 ? 5.612 -11.981 -18.501 1.00 69.81 272 SER A C 1
ATOM 2201 O O . SER A 1 272 ? 5.265 -11.049 -17.779 1.00 69.81 272 SER A O 1
ATOM 2203 N N . SER A 1 273 ? 4.711 -12.709 -19.173 1.00 71.38 273 SER A N 1
ATOM 2204 C CA . SER A 1 273 ? 3.264 -12.460 -19.077 1.00 71.38 273 SER A CA 1
ATOM 2205 C C . SER A 1 273 ? 2.734 -12.590 -17.643 1.00 71.38 273 SER A C 1
ATOM 2207 O O . SER A 1 273 ? 1.905 -11.785 -17.222 1.00 71.38 273 SER A O 1
ATOM 2209 N N . GLY A 1 274 ? 3.282 -13.525 -16.857 1.00 67.94 274 GLY A N 1
ATOM 2210 C CA . GLY A 1 274 ? 2.977 -13.697 -15.431 1.00 67.94 274 GLY A CA 1
ATOM 2211 C C . GLY A 1 274 ? 3.641 -12.662 -14.512 1.00 67.94 274 GLY A C 1
ATOM 2212 O O . GLY A 1 274 ? 3.414 -12.675 -13.306 1.00 67.94 274 GLY A O 1
ATOM 2213 N N . LEU A 1 275 ? 4.459 -11.769 -15.068 1.00 68.38 275 LEU A N 1
ATOM 2214 C CA . LEU A 1 275 ? 5.116 -10.658 -14.373 1.00 68.38 275 LEU A CA 1
ATOM 2215 C C . LEU A 1 275 ? 4.624 -9.292 -14.880 1.00 68.38 275 LEU A C 1
ATOM 2217 O O . LEU A 1 275 ? 5.021 -8.257 -14.351 1.00 68.38 275 LEU A O 1
ATOM 2221 N N . THR A 1 276 ? 3.767 -9.276 -15.906 1.00 70.44 276 THR A N 1
ATOM 2222 C CA . THR A 1 276 ? 3.311 -8.052 -16.571 1.00 70.44 276 THR A CA 1
ATOM 2223 C C . THR A 1 276 ? 2.008 -7.565 -15.965 1.00 70.44 276 THR A C 1
ATOM 2225 O O . THR A 1 276 ? 0.995 -8.256 -16.027 1.00 70.44 276 THR A O 1
ATOM 2228 N N . LEU A 1 277 ? 2.011 -6.351 -15.426 1.00 73.31 277 LEU A N 1
ATOM 2229 C CA . LEU A 1 277 ? 0.813 -5.652 -14.992 1.00 73.31 277 LEU A CA 1
ATOM 2230 C C . LEU A 1 277 ? 0.300 -4.760 -16.129 1.00 73.31 277 LEU A C 1
ATOM 2232 O O . LEU A 1 277 ? 1.041 -3.959 -16.694 1.00 73.31 277 LEU A O 1
ATOM 2236 N N . SER A 1 278 ? -0.985 -4.889 -16.444 1.00 72.75 278 SER A N 1
ATOM 2237 C CA . SER A 1 278 ? -1.674 -4.141 -17.495 1.00 72.75 278 SER A CA 1
ATOM 2238 C C . SER A 1 278 ? -3.055 -3.697 -17.017 1.00 72.75 278 SER A C 1
ATOM 2240 O O . SER A 1 278 ? -3.596 -4.210 -16.033 1.00 72.75 278 SER A O 1
ATOM 2242 N N . TYR A 1 279 ? -3.694 -2.812 -17.781 1.00 73.81 279 TYR A N 1
ATOM 2243 C CA . TYR A 1 279 ? -5.103 -2.479 -17.561 1.00 73.81 279 TYR A CA 1
ATOM 2244 C C . TYR A 1 279 ? -6.020 -3.718 -17.561 1.00 73.81 279 TYR A C 1
ATOM 2246 O O . TYR A 1 279 ? -6.992 -3.778 -16.815 1.00 73.81 279 TYR A O 1
ATOM 2254 N N . SER A 1 280 ? -5.709 -4.720 -18.388 1.00 75.06 280 SER A N 1
ATOM 2255 C CA . SER A 1 280 ? -6.591 -5.870 -18.616 1.00 75.06 280 SER A CA 1
ATOM 2256 C C . SER A 1 280 ? -6.555 -6.938 -17.520 1.00 75.06 280 SER A C 1
ATOM 2258 O O . SER A 1 280 ? -7.478 -7.745 -17.440 1.00 75.06 280 SER A O 1
ATOM 2260 N N . ASN A 1 281 ? -5.508 -6.962 -16.688 1.00 74.56 281 ASN A N 1
ATOM 2261 C CA . ASN A 1 281 ? -5.287 -8.020 -15.695 1.00 74.56 281 ASN A CA 1
ATOM 2262 C C . ASN A 1 281 ? -5.168 -7.512 -14.252 1.00 74.56 281 ASN A C 1
ATOM 2264 O O . ASN A 1 281 ? -4.922 -8.305 -13.342 1.00 74.56 281 ASN A O 1
ATOM 2268 N N . LYS A 1 282 ? -5.348 -6.210 -14.028 1.00 77.38 282 LYS A N 1
ATOM 2269 C CA . LYS A 1 282 ? -5.345 -5.637 -12.686 1.00 77.38 282 LYS A CA 1
ATOM 2270 C C . LYS A 1 282 ? -6.654 -5.905 -11.941 1.00 77.38 282 LYS A C 1
ATOM 2272 O O . LYS A 1 282 ? -7.718 -6.069 -12.536 1.00 77.38 282 LYS A O 1
ATOM 2277 N N . MET A 1 283 ? -6.572 -5.901 -10.617 1.00 78.38 283 MET A N 1
ATOM 2278 C CA . MET A 1 283 ? -7.716 -6.052 -9.724 1.00 78.38 283 MET A CA 1
ATOM 2279 C C . MET A 1 283 ? -8.268 -4.666 -9.336 1.00 78.38 283 MET A C 1
ATOM 22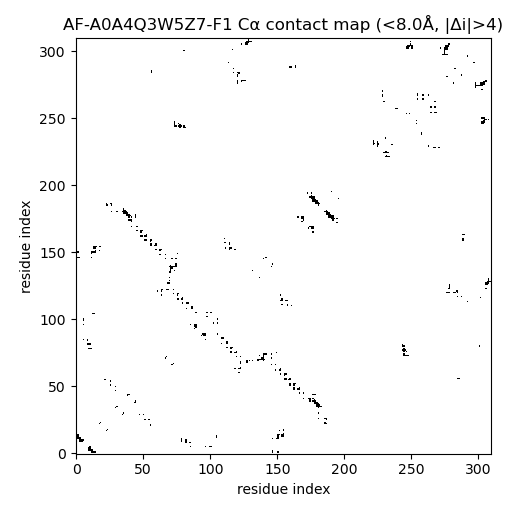81 O O . MET A 1 283 ? -7.489 -3.717 -9.245 1.00 78.38 283 MET A O 1
ATOM 2285 N N . PRO A 1 284 ? -9.591 -4.517 -9.116 1.00 83.69 284 PRO A N 1
ATOM 2286 C CA . PRO A 1 284 ? -10.145 -3.311 -8.505 1.00 83.69 284 PRO A CA 1
ATOM 2287 C C . PRO A 1 284 ? -9.462 -3.018 -7.170 1.00 83.69 284 PRO A C 1
ATOM 2289 O O . PRO A 1 284 ? -9.269 -3.933 -6.368 1.00 83.69 284 PRO A O 1
ATOM 2292 N N . ILE A 1 285 ? -9.112 -1.759 -6.927 1.00 85.06 285 ILE A N 1
ATOM 2293 C CA . ILE A 1 285 ? -8.291 -1.350 -5.784 1.00 85.06 285 ILE A CA 1
ATOM 2294 C C . ILE A 1 285 ? -8.877 -1.785 -4.434 1.00 85.06 285 ILE A C 1
ATOM 2296 O O . ILE A 1 285 ? -8.139 -2.238 -3.561 1.00 85.06 285 ILE A O 1
ATOM 2300 N N . GLU A 1 286 ? -10.201 -1.752 -4.278 1.00 84.94 286 GLU A N 1
ATOM 2301 C CA . GLU A 1 286 ? -10.908 -2.217 -3.083 1.00 84.94 286 GLU A CA 1
ATOM 2302 C C . GLU A 1 286 ? -10.603 -3.687 -2.812 1.00 84.94 286 GLU A C 1
ATOM 2304 O O . GLU A 1 2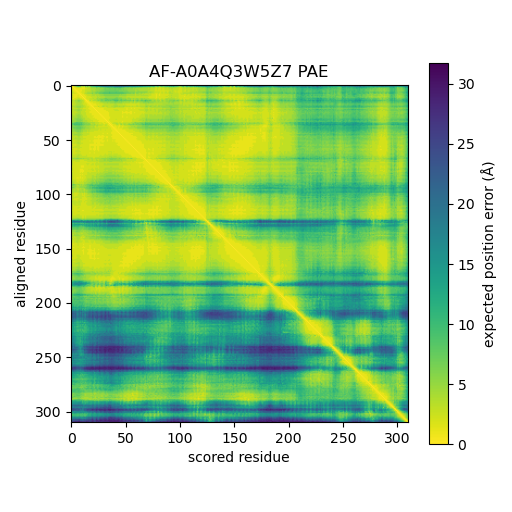86 ? -10.223 -4.070 -1.706 1.00 84.94 286 GLU A O 1
ATOM 2309 N N . LEU A 1 287 ? -10.723 -4.517 -3.848 1.00 84.00 287 LEU A N 1
ATOM 2310 C CA . LEU A 1 287 ? -10.401 -5.934 -3.764 1.00 84.00 287 LEU A CA 1
ATOM 2311 C C . LEU A 1 287 ? -8.902 -6.134 -3.540 1.00 84.00 287 LEU A C 1
ATOM 2313 O O . LEU A 1 287 ? -8.535 -6.993 -2.738 1.00 84.00 287 LEU A O 1
ATOM 2317 N N . SER A 1 288 ? -8.049 -5.316 -4.162 1.00 83.88 288 SER A N 1
ATOM 2318 C CA . SER A 1 288 ? -6.601 -5.364 -3.961 1.00 83.88 288 SER A CA 1
ATOM 2319 C C . SER A 1 288 ? -6.203 -5.102 -2.506 1.00 83.88 288 SER A C 1
ATOM 2321 O O . SER A 1 288 ? -5.223 -5.696 -2.056 1.00 83.88 288 SER A O 1
ATOM 2323 N N . PHE A 1 289 ? -6.957 -4.291 -1.748 1.00 85.12 289 PHE A N 1
ATOM 2324 C CA . PHE A 1 289 ? -6.727 -4.090 -0.312 1.00 85.12 289 PHE A CA 1
ATOM 2325 C C . PHE A 1 289 ? -7.065 -5.323 0.541 1.00 85.12 289 PHE A C 1
ATOM 2327 O O . PHE A 1 289 ? -6.331 -5.628 1.481 1.00 85.12 289 PHE A O 1
ATOM 2334 N N . TYR A 1 290 ? -8.111 -6.078 0.195 1.00 80.69 290 TYR A N 1
ATOM 2335 C CA . TYR A 1 290 ? -8.488 -7.305 0.915 1.00 80.69 290 TYR A CA 1
ATOM 2336 C C . TYR A 1 290 ? -7.666 -8.531 0.511 1.00 80.69 290 TYR A C 1
ATOM 2338 O O . TYR A 1 290 ? -7.388 -9.406 1.329 1.00 80.69 290 TYR A O 1
ATOM 2346 N N . LYS A 1 291 ? -7.282 -8.620 -0.763 1.00 77.62 291 LYS A N 1
ATOM 2347 C CA . LYS A 1 291 ? -6.724 -9.827 -1.388 1.00 77.62 291 LYS A CA 1
ATOM 2348 C C . LYS A 1 291 ? -5.215 -9.739 -1.571 1.00 77.62 291 LYS A C 1
ATOM 2350 O O . LYS A 1 291 ? -4.651 -10.252 -2.534 1.00 77.62 291 LYS A O 1
ATOM 2355 N N . MET A 1 292 ? -4.527 -9.086 -0.634 1.00 65.88 292 MET A N 1
ATOM 2356 C CA . MET A 1 292 ? -3.104 -8.776 -0.794 1.00 65.88 292 MET A CA 1
ATOM 2357 C C . MET A 1 292 ? -2.176 -9.978 -0.928 1.00 65.88 292 MET A C 1
ATOM 2359 O O . MET A 1 292 ? -1.114 -9.844 -1.530 1.00 65.88 292 MET A O 1
ATOM 2363 N N . GLN A 1 293 ? -2.582 -11.129 -0.399 1.00 60.69 293 GLN A N 1
ATOM 2364 C CA . GLN A 1 293 ? -1.819 -12.375 -0.440 1.00 60.69 293 GLN A CA 1
ATOM 2365 C C . GLN A 1 293 ? -2.419 -13.411 -1.403 1.00 60.69 293 GLN A C 1
ATOM 2367 O O . GLN A 1 293 ? -2.033 -14.574 -1.354 1.00 60.69 293 GLN A O 1
ATOM 2372 N N . GLU A 1 294 ? -3.382 -13.042 -2.257 1.00 59.56 294 GLU A N 1
ATOM 2373 C CA . GLU A 1 294 ? -3.925 -14.009 -3.215 1.00 59.56 294 GLU A CA 1
ATOM 2374 C C . GLU A 1 294 ? -2.850 -14.446 -4.216 1.00 59.56 294 GLU A C 1
ATOM 2376 O O . GLU A 1 294 ? -2.252 -13.617 -4.897 1.00 59.56 294 GLU A O 1
ATOM 2381 N N . ASN A 1 295 ? -2.659 -15.763 -4.344 1.00 48.38 295 ASN A N 1
ATOM 2382 C CA . ASN A 1 295 ? -1.652 -16.388 -5.215 1.00 48.38 295 ASN A CA 1
ATOM 2383 C C . ASN A 1 295 ? -1.784 -16.010 -6.702 1.00 48.38 295 ASN A C 1
ATOM 2385 O O . ASN A 1 295 ? -0.834 -16.171 -7.460 1.00 48.38 295 ASN A O 1
ATOM 2389 N N . ASN A 1 296 ? -2.952 -15.512 -7.119 1.00 53.16 296 ASN A N 1
ATOM 2390 C CA . ASN A 1 296 ? -3.200 -15.045 -8.484 1.00 53.16 296 ASN A CA 1
ATOM 2391 C C . ASN A 1 296 ? -2.782 -13.582 -8.706 1.00 53.16 296 ASN A C 1
ATOM 2393 O O . ASN A 1 296 ? -2.896 -13.084 -9.825 1.00 53.16 296 ASN A O 1
ATOM 2397 N N . ARG A 1 297 ? -2.329 -12.865 -7.668 1.00 54.81 297 ARG A N 1
ATOM 2398 C CA . ARG A 1 297 ? -1.712 -11.547 -7.843 1.00 54.81 297 ARG A CA 1
ATOM 2399 C C . ARG A 1 297 ? -0.282 -11.741 -8.319 1.00 54.81 297 ARG A C 1
ATOM 2401 O O . ARG A 1 297 ? 0.440 -12.572 -7.785 1.00 54.81 297 ARG A O 1
ATOM 2408 N N . LEU A 1 298 ? 0.138 -10.961 -9.309 1.00 52.19 298 LEU A N 1
ATOM 2409 C CA . LEU A 1 298 ? 1.491 -11.018 -9.860 1.00 52.19 298 LEU A CA 1
ATOM 2410 C C . LEU A 1 298 ? 2.471 -10.537 -8.770 1.00 52.19 298 LEU A C 1
ATOM 2412 O O . LEU A 1 298 ? 2.629 -9.344 -8.501 1.00 52.19 298 LEU A O 1
ATOM 2416 N N . VAL A 1 299 ? 3.051 -11.491 -8.037 1.00 49.97 299 VAL A N 1
ATOM 2417 C CA . VAL A 1 299 ? 3.785 -11.231 -6.785 1.00 49.97 299 VAL A CA 1
ATOM 2418 C C . VAL A 1 299 ? 5.123 -10.517 -7.029 1.00 49.97 299 VAL A C 1
ATOM 2420 O O . VAL A 1 299 ? 5.652 -9.876 -6.116 1.00 49.97 299 VAL A O 1
ATOM 2423 N N . TYR A 1 300 ? 5.644 -10.485 -8.254 1.00 53.06 300 TYR A N 1
ATOM 2424 C CA . TYR A 1 300 ? 7.013 -10.045 -8.519 1.00 53.06 300 TYR A CA 1
ATOM 2425 C C . TYR A 1 300 ? 7.081 -8.870 -9.497 1.00 53.06 300 TYR A C 1
ATOM 2427 O O . TYR A 1 300 ? 6.357 -8.852 -10.483 1.00 53.06 300 TYR A O 1
ATOM 2435 N N . ARG A 1 301 ? 7.927 -7.886 -9.140 1.00 59.06 301 ARG A N 1
ATOM 2436 C CA . ARG A 1 301 ? 8.459 -6.777 -9.959 1.00 59.06 301 ARG A CA 1
ATOM 2437 C C . ARG A 1 301 ? 7.619 -6.470 -11.220 1.00 59.06 301 ARG A C 1
ATOM 2439 O O . ARG A 1 301 ? 7.947 -7.003 -12.277 1.00 59.06 301 ARG A O 1
ATOM 2446 N N . PRO A 1 302 ? 6.524 -5.691 -11.111 1.00 61.09 302 PRO A N 1
ATOM 2447 C CA . PRO A 1 302 ? 5.571 -5.575 -12.206 1.00 61.09 302 PRO A CA 1
ATOM 2448 C C . PRO A 1 302 ? 6.236 -4.934 -13.424 1.00 61.09 302 PRO A C 1
ATOM 2450 O O . PRO A 1 302 ? 6.690 -3.796 -13.358 1.00 61.09 302 PRO A O 1
ATOM 2453 N N . ILE A 1 303 ? 6.257 -5.659 -14.539 1.00 65.00 303 ILE A N 1
ATOM 2454 C CA . ILE A 1 303 ? 6.536 -5.075 -15.849 1.00 65.00 303 ILE A CA 1
ATOM 2455 C C . ILE A 1 303 ? 5.292 -4.278 -16.213 1.00 65.00 303 ILE A C 1
ATOM 2457 O O . ILE A 1 303 ? 4.204 -4.847 -16.310 1.00 65.00 303 ILE A O 1
ATOM 2461 N N . ILE A 1 304 ? 5.425 -2.965 -16.353 1.00 67.44 304 ILE A N 1
ATOM 2462 C CA . ILE A 1 304 ? 4.283 -2.101 -16.637 1.00 67.44 304 ILE A CA 1
ATOM 2463 C C . ILE A 1 304 ? 4.088 -2.029 -18.148 1.00 67.44 304 ILE A C 1
ATOM 2465 O O . ILE A 1 304 ? 4.898 -1.435 -18.853 1.00 67.44 304 ILE A O 1
ATOM 2469 N N . GLU A 1 305 ? 2.996 -2.610 -18.640 1.00 64.69 305 GLU A N 1
ATOM 2470 C CA . GLU A 1 305 ? 2.590 -2.464 -20.037 1.00 64.69 305 GLU A CA 1
ATOM 2471 C C . GLU A 1 305 ? 1.603 -1.300 -20.177 1.00 64.69 305 GLU A C 1
ATOM 2473 O O . GLU A 1 305 ? 0.533 -1.285 -19.560 1.00 64.69 305 GLU A O 1
ATOM 2478 N N . PHE A 1 306 ? 1.945 -0.340 -21.032 1.00 63.50 306 PHE A N 1
ATOM 2479 C CA . PHE A 1 306 ? 1.047 0.713 -21.490 1.00 63.50 306 PHE A CA 1
ATOM 2480 C C . PHE A 1 306 ? 0.951 0.651 -23.018 1.00 63.50 306 PHE A C 1
ATOM 2482 O O . PHE A 1 306 ? 1.861 0.179 -23.698 1.00 63.50 306 PHE A O 1
ATOM 2489 N N . LYS A 1 307 ? -0.200 1.050 -23.563 1.00 54.22 307 LYS A N 1
ATOM 2490 C CA . LYS A 1 307 ? -0.395 1.090 -25.013 1.00 54.22 307 LYS A CA 1
ATOM 2491 C C . LYS A 1 307 ? 0.254 2.354 -25.564 1.00 54.22 307 LYS A C 1
ATOM 2493 O O . LYS A 1 307 ? -0.311 3.421 -25.365 1.00 54.22 307 LYS A O 1
ATOM 2498 N N . ASP A 1 308 ? 1.343 2.211 -26.313 1.00 46.69 308 ASP A N 1
ATOM 2499 C CA . ASP A 1 308 ? 1.714 3.221 -27.305 1.00 46.69 308 ASP A CA 1
ATOM 2500 C C . ASP A 1 308 ? 0.630 3.245 -28.393 1.00 46.69 308 ASP A C 1
ATOM 2502 O O . ASP A 1 308 ? 0.245 2.199 -28.935 1.00 46.69 308 ASP A O 1
ATOM 2506 N N . LYS A 1 309 ? 0.097 4.428 -28.711 1.00 40.50 309 LYS A N 1
ATOM 2507 C CA . LYS A 1 309 ? -0.659 4.606 -29.955 1.00 40.50 309 LYS A CA 1
ATOM 2508 C C . LYS A 1 309 ? 0.345 4.606 -31.107 1.00 40.50 309 LYS A C 1
ATOM 2510 O O . LYS A 1 309 ? 1.047 5.591 -31.296 1.00 40.50 309 LYS A O 1
ATOM 2515 N N . PHE A 1 310 ? 0.379 3.516 -31.872 1.00 34.66 310 PHE A N 1
ATOM 2516 C CA . PHE A 1 310 ? 0.796 3.568 -33.276 1.00 34.66 310 PHE A CA 1
ATOM 2517 C C . PHE A 1 310 ? -0.288 4.245 -34.119 1.00 34.66 310 PHE A C 1
ATOM 2519 O O . PHE A 1 310 ? -1.487 3.968 -33.865 1.00 34.66 310 PHE A O 1
#

Secondary structure (DSSP, 8-state):
--EEEETTEEEE---GGGHHHHHHHHHHHHHHHH-SEEE--HHHHHHHHHHHHHHHHHHHHHHHHHT-SHHHHHHHHHHHHHHHHHHHHHHH-THHHHTTS-HHHHHHHHHHHHHHHHHHHHHTTS-------HHHHHHHS--HHHHHHHHHHHHHHHHHHHHHHHHHHHHHSTTSEEEEEETTEEEEEEEPTTHHHHHHHHHHHHHHHHHHSHHHHHHHHHHHHHHHHS--HHHHHHH--SPTT-----HHHHHHHH--SS--HHHHHHHHHTTEE-TTTPPPHHHHHH-TT-TTS--S--EE------

Radius of gyration: 21.17 Å; Cα contacts (8 Å, |Δi|>4): 345; chains: 1; bounding box: 47×45×60 Å

Foldseek 3Di:
DQWFAQVNAIAGHADCPCCVPLLVVLLVVLCVVPNAFKFQQLVNVLVSLVSSLVSLLVVLLVLLVVVQDLLLLLLLQLNLVSLVVLLVCCLPPVVSCPVRDPPVCNVCSVQLNLLSVLSNLSSQLDFDADDDDPVSVVSSPDDPSSSVSSNSSSNSSVSSLVSLVVSVCCVVDPSQKMWHRDPPDGIDIDGDPPCVVVVVVVVVVVVVVVRPPVVVVLVVVLVVCCVPLVDRVVVLVVLPVDRRSPLQDAPVVVLVSSPPDDGDSVSVCVVCVLQEDHSVQGDDSSVCSNCVPPPSPSPDSYRYHHDHDD